Protein AF-A0A937VJZ5-F1 (afdb_monomer)

Sequence (260 aa):
MKTLWRILTLTRGYGRLIAAGFAFALIQMGLSLTIPRITQQIIDDALLGDETRLLYVYGVALLGIGAVRLVVSIARRLVTGKVSLGIEYDLRDRFWRHLVRQPYAYFDGWATGQLMSRAMSDIQSVRMFLGYGLIFFTANLLTMVAVAILLFVIDWQLALISLSFLPFLVIATTRFGRRLQPVLRNVQQRIADVTAAAEENVVGSRVVRIFAREEEELAKFSSRSMAVFEASLAAARLRAVYIPLITFLPNVAIAVLLYF

Solvent-accessible surface area (backbone atoms only — not comparable to full-atom values): 13728 Å² total; per-residue (Å²): 111,72,66,59,56,58,58,53,58,64,48,60,87,38,47,69,47,51,50,50,28,48,50,32,47,53,51,47,48,52,58,58,57,47,50,61,54,51,53,48,46,44,51,64,51,23,65,72,61,72,35,68,67,53,45,53,52,51,51,53,48,50,50,52,52,49,52,52,46,50,54,41,50,51,52,28,51,52,37,32,46,50,46,18,53,48,48,36,50,56,50,46,51,53,49,48,64,51,57,78,69,52,60,72,76,63,55,78,77,47,60,68,67,57,57,51,42,48,62,50,55,52,43,48,50,52,23,46,43,60,31,43,46,48,53,50,51,53,48,51,51,50,49,53,53,52,52,51,53,50,34,44,72,76,39,52,66,63,31,51,60,57,53,63,53,47,62,55,51,50,52,53,52,51,51,45,50,68,60,45,50,61,39,52,51,48,26,52,50,33,47,50,57,41,51,52,51,51,53,51,48,62,78,38,42,67,59,39,59,76,68,70,39,58,69,60,52,49,52,53,50,48,53,39,50,48,51,27,50,54,35,46,47,53,45,47,55,53,47,67,54,48,50,58,54,61,64,44,52,61,5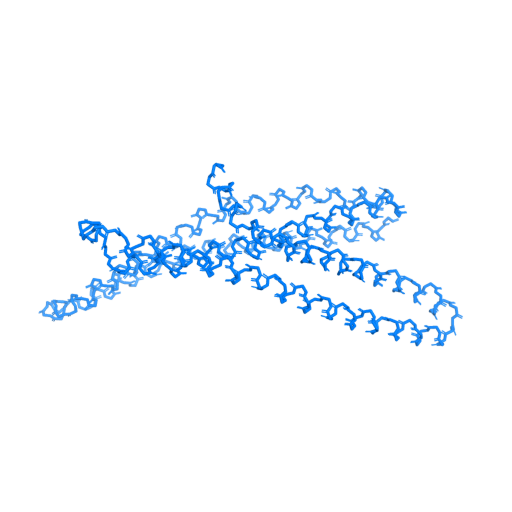4,52,48,51,55,52,63,74,72,107

Nearest PDB structures (foldseek):
  8t4h-assembly1_B  TM=9.082E-01  e=3.926E-08  Homo sapiens
  6uzl-assembly1_B  TM=9.160E-01  e=4.120E-08  Escherichia coli
  4q4j-assembly1_A  TM=8.696E-01  e=5.506E-08  Thermotoga maritima MSB8
  4q4a-assembly1_A  TM=8.687E-01  e=1.137E-07  Thermotoga maritima MSB8
  8t46-assembly1_B  TM=7.391E-01  e=8.506E-08  Homo sapiens

Foldseek 3Di:
DVVVVVLVVLLVVLVVLLVLLLVLLVVLLVLVVVVVVLVVCCVVCCVVVVPVPSVVVSVVVNVVSVVVSVVSVVSSVVSLVCSLVVSLVVVLVVLVVVVVPDDPVVVVVDDPVVSVCCNPVVSNVSSCCPSPVVSVVVSVVVSVVVVLVVCCVVPVVLSCLLCVLVVVLVVLVVVLCVVLVVLVVQLVVLVVVLVVLVVCCVVCVVVCVVVVPVVVSVVVSVVSVVSSVVSVVVSVVSCVPSVCVSVVSVVVSVVVSVVD

Secondary structure (DSSP, 8-state):
-HHHHHHHHGGGGGHHHHHHHHHHHHHHHHHHHHHHHHHHHIIIIIISS--HHHHHHHHHHHHHHHHHHHHHHHHHHHHHHHHHHHHHHHHHHHHHHHHTTS-HHHHTTS-HHHHHHIIIIIHHHHHIIIIIIIHHHHHHHHHHHHHHHHHHHH-HHHHHHHHHHHHHHHHHHHHHHHHHHHHHHHHHHHHHHHHHHHHHHHHTHHHHHHTT-HHHHHHHHHHHHHHHHHHHHHHHHHHHHHHHHHHHHHHHHHHHHHH-

pLDDT: mean 89.08, std 6.6, range [58.19, 98.19]

Mean predicted aligned error: 7.49 Å

Radius of gyration: 27.04 Å; Cα contacts (8 Å, |Δi|>4): 146; chains: 1; bounding box: 71×49×74 Å

Structure (mmCIF, N/CA/C/O backbone):
data_AF-A0A937VJZ5-F1
#
_entry.id   AF-A0A937VJZ5-F1
#
loop_
_atom_site.group_PDB
_atom_site.id
_atom_site.type_symbol
_atom_site.label_atom_id
_atom_site.label_alt_id
_atom_site.label_comp_id
_atom_site.label_asym_id
_atom_site.label_entity_id
_atom_site.label_seq_id
_atom_site.pdbx_PDB_ins_code
_atom_site.Cartn_x
_atom_site.Cartn_y
_atom_site.Cartn_z
_atom_site.occupancy
_atom_site.B_iso_or_equiv
_atom_site.auth_seq_id
_atom_site.auth_comp_id
_atom_site.auth_asym_id
_atom_site.auth_atom_id
_atom_site.pdbx_PDB_model_num
ATOM 1 N N . MET A 1 1 ? -21.399 -0.809 -7.622 1.00 58.19 1 MET A N 1
ATOM 2 C CA . MET A 1 1 ? -20.684 -0.183 -8.765 1.00 58.19 1 MET A CA 1
ATOM 3 C C . MET A 1 1 ? -20.987 1.309 -8.954 1.00 58.19 1 MET A C 1
ATOM 5 O O . MET A 1 1 ? -20.046 2.055 -9.191 1.00 58.19 1 MET A O 1
ATOM 9 N N . LYS A 1 2 ? -22.235 1.787 -8.783 1.00 76.19 2 LYS A N 1
ATOM 10 C CA . LYS A 1 2 ? -22.593 3.223 -8.908 1.00 76.19 2 LYS A CA 1
ATOM 11 C C . LYS A 1 2 ? -21.738 4.167 -8.035 1.00 76.19 2 LYS A C 1
ATOM 13 O O . LYS A 1 2 ? -21.335 5.231 -8.492 1.00 76.19 2 LYS A O 1
ATOM 18 N N . THR A 1 3 ? -21.399 3.750 -6.812 1.00 77.50 3 THR A N 1
ATOM 19 C CA . THR A 1 3 ? -20.560 4.526 -5.879 1.00 77.50 3 THR A CA 1
ATOM 20 C C . THR A 1 3 ? -19.135 4.735 -6.395 1.00 77.50 3 THR A C 1
ATOM 22 O O . THR A 1 3 ? -18.636 5.852 -6.339 1.00 77.50 3 THR A O 1
ATOM 25 N N . LEU A 1 4 ? -18.505 3.701 -6.967 1.00 76.75 4 LEU A N 1
ATOM 26 C CA . LEU A 1 4 ? -17.159 3.802 -7.549 1.00 76.75 4 LEU A CA 1
ATOM 27 C C . LEU A 1 4 ? -17.134 4.783 -8.720 1.00 76.75 4 LEU A C 1
ATOM 29 O O . LEU A 1 4 ? -16.265 5.642 -8.775 1.00 76.75 4 LEU A O 1
ATOM 33 N N . TRP A 1 5 ? -18.127 4.714 -9.607 1.00 75.81 5 TRP A N 1
ATOM 34 C CA . TRP A 1 5 ? -18.250 5.652 -10.724 1.00 75.81 5 TRP A CA 1
ATOM 35 C C . TRP A 1 5 ? -18.417 7.098 -10.254 1.00 75.81 5 TRP A C 1
ATOM 37 O O . TRP A 1 5 ? -17.759 7.996 -10.770 1.00 75.81 5 TRP A O 1
ATOM 47 N N . ARG A 1 6 ? -19.240 7.331 -9.225 1.00 78.81 6 ARG A N 1
ATOM 48 C CA . ARG A 1 6 ? -19.415 8.665 -8.635 1.00 78.81 6 ARG A CA 1
ATOM 49 C C . ARG A 1 6 ? -18.119 9.182 -8.005 1.00 78.81 6 ARG A C 1
ATOM 51 O O . ARG A 1 6 ? -17.776 10.343 -8.199 1.00 78.81 6 ARG A O 1
ATOM 58 N N . ILE A 1 7 ? -17.374 8.323 -7.317 1.00 78.19 7 ILE A N 1
ATOM 59 C CA . ILE A 1 7 ? -16.071 8.661 -6.731 1.00 78.19 7 ILE A CA 1
ATOM 60 C C . ILE A 1 7 ? -15.039 8.957 -7.839 1.00 78.19 7 ILE A C 1
ATOM 62 O O . ILE A 1 7 ? -14.305 9.933 -7.737 1.00 78.19 7 ILE A O 1
ATOM 66 N N . LEU A 1 8 ? -15.054 8.219 -8.954 1.00 78.88 8 LEU A N 1
ATOM 67 C CA . LEU A 1 8 ? -14.208 8.493 -10.124 1.00 78.88 8 LEU A CA 1
ATOM 68 C C . LEU A 1 8 ? -14.545 9.823 -10.812 1.00 78.88 8 LEU A C 1
ATOM 70 O O . LEU A 1 8 ? -13.662 10.466 -11.365 1.00 78.88 8 LEU A O 1
ATOM 74 N N . THR A 1 9 ? -15.791 10.306 -10.758 1.00 82.12 9 THR A N 1
ATOM 75 C CA . THR A 1 9 ? -16.085 11.640 -11.315 1.00 82.12 9 THR A CA 1
ATOM 76 C C . THR A 1 9 ? -15.355 12.772 -10.590 1.00 82.12 9 THR A C 1
ATOM 78 O O . THR A 1 9 ? -15.112 13.807 -11.205 1.00 82.12 9 THR A O 1
ATOM 81 N N . LEU A 1 10 ? -14.942 12.571 -9.332 1.00 78.94 10 LEU A N 1
ATOM 82 C CA . LEU A 1 10 ? -14.151 13.547 -8.574 1.00 78.94 10 LEU A CA 1
ATOM 83 C C . LEU A 1 10 ? -12.738 13.713 -9.144 1.00 78.94 10 LEU A C 1
ATOM 85 O O . LEU A 1 10 ? -12.139 14.771 -9.005 1.00 78.94 10 LEU A O 1
ATOM 89 N N . THR A 1 11 ? -12.214 12.705 -9.847 1.00 81.94 11 THR A N 1
ATOM 90 C CA . THR A 1 11 ? -10.878 12.783 -10.449 1.00 81.94 11 THR A CA 1
ATOM 91 C C . THR A 1 11 ? -10.870 13.531 -11.783 1.00 81.94 11 THR A C 1
ATOM 93 O O . THR A 1 11 ? -9.796 13.803 -12.316 1.00 81.94 11 THR A O 1
ATOM 96 N N . ARG A 1 12 ? -12.040 13.898 -12.336 1.00 80.38 12 ARG A N 1
ATOM 97 C CA . ARG A 1 12 ? -12.146 14.573 -13.645 1.00 80.38 12 ARG A CA 1
ATOM 98 C C . ARG A 1 12 ? -11.409 15.912 -13.690 1.00 80.38 12 ARG A C 1
ATOM 100 O O . ARG A 1 12 ? -10.765 16.194 -14.695 1.00 80.38 12 ARG A O 1
ATOM 107 N N . GLY A 1 13 ? -11.434 16.687 -12.603 1.00 83.88 13 GLY A N 1
ATOM 108 C CA . GLY A 1 13 ? -10.691 17.953 -12.502 1.00 83.88 13 GLY A CA 1
ATOM 109 C C . GLY A 1 13 ? -9.168 17.779 -12.575 1.00 83.88 13 GLY A C 1
ATOM 110 O O . GLY A 1 13 ? -8.452 18.684 -12.991 1.00 83.88 13 GLY A O 1
ATOM 111 N N . TYR A 1 14 ? -8.675 16.579 -12.261 1.00 87.56 14 TYR A N 1
ATOM 112 C CA . TYR A 1 14 ? -7.254 16.247 -12.185 1.00 87.56 14 TYR A CA 1
ATOM 113 C C . TYR A 1 14 ? -6.758 15.407 -13.370 1.00 87.56 14 TYR A C 1
ATOM 115 O O . TYR A 1 14 ? -5.627 14.923 -13.343 1.00 87.56 14 TYR A O 1
ATOM 123 N N . GLY A 1 15 ? -7.557 15.247 -14.433 1.00 86.19 15 GLY A N 1
ATOM 124 C CA . GLY A 1 15 ? -7.249 14.346 -15.551 1.00 86.19 15 GLY A CA 1
ATOM 125 C C . GLY A 1 15 ? -5.879 14.581 -16.200 1.00 86.19 15 GLY A C 1
ATOM 126 O O . GLY A 1 15 ? -5.159 13.623 -16.469 1.00 86.19 15 GLY A O 1
ATOM 127 N N . ARG A 1 16 ? -5.464 15.846 -16.373 1.00 89.38 16 ARG A N 1
ATOM 128 C CA . ARG A 1 16 ? -4.139 16.195 -16.928 1.00 89.38 16 ARG A CA 1
ATOM 129 C C . ARG A 1 16 ? -2.988 15.750 -16.025 1.00 89.38 16 ARG A C 1
ATOM 131 O O . ARG A 1 16 ? -1.994 15.222 -16.507 1.00 89.38 16 ARG A O 1
ATOM 138 N N . LEU A 1 17 ? -3.130 15.943 -14.715 1.00 89.25 17 LEU A N 1
ATOM 139 C CA . LEU A 1 17 ? -2.122 15.532 -13.736 1.00 89.25 17 LEU A CA 1
ATOM 140 C C . LEU A 1 17 ? -2.071 14.008 -13.605 1.00 89.25 17 LEU A C 1
ATOM 142 O O . LEU A 1 17 ? -0.992 13.437 -13.513 1.00 89.25 17 LEU A O 1
ATOM 146 N N . ILE A 1 18 ? -3.219 13.337 -13.672 1.00 87.94 18 ILE A N 1
ATOM 147 C CA . ILE A 1 18 ? -3.286 11.875 -13.713 1.00 87.94 18 ILE A CA 1
ATOM 148 C C . ILE A 1 18 ? -2.569 11.347 -14.961 1.00 87.94 18 ILE A C 1
ATOM 150 O O . ILE A 1 18 ? -1.710 10.477 -14.841 1.00 87.94 18 ILE A O 1
ATOM 154 N N . ALA A 1 19 ? -2.847 11.917 -16.137 1.00 88.88 19 ALA A N 1
ATOM 155 C CA . ALA A 1 19 ? -2.164 11.563 -17.380 1.00 88.88 19 ALA A CA 1
ATOM 156 C C . ALA A 1 19 ? -0.647 11.800 -17.296 1.00 88.88 19 ALA A C 1
ATOM 158 O O . ALA A 1 19 ? 0.124 10.932 -17.692 1.00 88.88 19 ALA A O 1
ATOM 159 N N . ALA A 1 20 ? -0.205 12.918 -16.708 1.00 90.69 20 ALA A N 1
ATOM 160 C CA . ALA A 1 20 ? 1.214 13.173 -16.459 1.00 90.69 20 ALA A CA 1
ATOM 161 C C . ALA A 1 20 ? 1.831 12.138 -15.499 1.00 90.69 20 ALA A C 1
ATOM 163 O O . ALA A 1 20 ? 2.926 11.639 -15.745 1.00 90.69 20 ALA A O 1
ATOM 164 N N . GLY A 1 21 ? 1.119 11.757 -14.433 1.00 88.75 21 GLY A N 1
ATOM 165 C CA . GLY A 1 21 ? 1.543 10.697 -13.516 1.00 88.75 21 GLY A CA 1
ATOM 166 C C . GLY A 1 21 ? 1.707 9.341 -14.211 1.00 88.75 21 GLY A C 1
ATOM 167 O O . GLY A 1 21 ? 2.685 8.635 -13.950 1.00 88.75 21 GLY A O 1
ATOM 168 N N . PHE A 1 22 ? 0.799 9.001 -15.131 1.00 86.56 22 PHE A N 1
ATOM 169 C CA . PHE A 1 22 ? 0.916 7.817 -15.985 1.00 86.56 22 PHE A CA 1
ATOM 170 C C . PHE A 1 22 ? 2.078 7.913 -16.969 1.00 86.56 22 PHE A C 1
ATOM 172 O O . PHE A 1 22 ? 2.838 6.957 -17.091 1.00 86.56 22 PHE A O 1
ATOM 179 N N . ALA A 1 23 ? 2.262 9.058 -17.625 1.00 89.75 23 ALA A N 1
ATOM 180 C CA . ALA A 1 23 ? 3.384 9.277 -18.529 1.00 89.75 23 ALA A CA 1
ATOM 181 C C . ALA A 1 23 ? 4.720 9.081 -17.799 1.00 89.75 23 ALA A C 1
ATOM 183 O O . ALA A 1 23 ? 5.574 8.332 -18.267 1.00 89.75 23 ALA A O 1
ATOM 184 N N . PHE A 1 24 ? 4.873 9.648 -16.597 1.00 91.12 24 PHE A N 1
ATOM 185 C CA . PHE A 1 24 ? 6.061 9.406 -15.780 1.00 91.12 24 PHE A CA 1
ATOM 186 C C . PHE A 1 24 ? 6.210 7.942 -15.360 1.00 91.12 24 PHE A C 1
ATOM 188 O O . PHE A 1 24 ? 7.334 7.456 -15.293 1.00 91.12 24 PHE A O 1
ATOM 195 N N . ALA A 1 25 ? 5.116 7.221 -15.101 1.00 87.12 25 ALA A N 1
ATOM 196 C CA . ALA A 1 25 ? 5.182 5.789 -14.813 1.00 87.12 25 ALA A CA 1
ATOM 197 C C . ALA A 1 25 ? 5.691 4.981 -16.020 1.00 87.12 25 ALA A C 1
ATOM 199 O O . ALA A 1 25 ? 6.538 4.109 -15.844 1.00 87.12 25 ALA A O 1
ATOM 200 N N . LEU A 1 26 ? 5.238 5.306 -17.234 1.00 87.94 26 LEU A N 1
ATOM 201 C CA . LEU A 1 26 ? 5.706 4.672 -18.471 1.00 87.94 26 LEU A CA 1
ATOM 202 C C . LEU A 1 26 ? 7.173 5.004 -18.768 1.00 87.94 26 LEU A C 1
ATOM 204 O O . LEU A 1 26 ? 7.942 4.110 -19.110 1.00 87.94 26 LEU A O 1
ATOM 208 N N . ILE A 1 27 ? 7.594 6.256 -18.569 1.00 90.88 27 ILE A N 1
ATOM 209 C CA . ILE A 1 27 ? 9.006 6.652 -18.693 1.00 90.88 27 ILE A CA 1
ATOM 210 C C . ILE A 1 27 ? 9.854 5.887 -17.671 1.00 90.88 27 ILE A C 1
ATOM 212 O O . ILE A 1 27 ? 10.888 5.319 -18.013 1.00 90.88 27 ILE A O 1
ATOM 216 N N . GLN A 1 28 ? 9.402 5.822 -16.416 1.00 88.94 28 GLN A N 1
ATOM 217 C CA . GLN A 1 28 ? 10.089 5.091 -15.355 1.00 88.94 28 GLN A CA 1
ATOM 218 C C . GLN A 1 28 ? 10.196 3.594 -15.674 1.00 88.94 28 GLN A C 1
ATOM 220 O O . GLN A 1 28 ? 11.226 2.984 -15.381 1.00 88.94 28 GLN A O 1
ATOM 225 N N . MET A 1 29 ? 9.161 3.007 -16.279 1.00 86.19 29 MET A N 1
ATOM 226 C CA . MET A 1 29 ? 9.179 1.633 -16.773 1.00 86.19 29 MET A CA 1
ATOM 227 C C . MET A 1 29 ? 10.218 1.459 -17.882 1.00 86.19 29 MET A C 1
ATOM 229 O O . MET A 1 29 ? 11.070 0.587 -17.754 1.00 86.19 29 MET A O 1
ATOM 233 N N . GLY A 1 30 ? 10.200 2.311 -18.913 1.00 88.06 30 GLY A N 1
ATOM 234 C CA . GLY A 1 30 ? 11.171 2.268 -20.009 1.00 88.06 30 GLY A CA 1
ATOM 235 C C . GLY A 1 30 ? 12.612 2.341 -19.506 1.00 88.06 30 GLY A C 1
ATOM 236 O O . GLY A 1 30 ? 13.410 1.464 -19.813 1.00 88.06 30 GLY A O 1
ATOM 237 N N . LEU A 1 31 ? 12.911 3.299 -18.621 1.00 88.44 31 LEU A N 1
ATOM 238 C CA . LEU A 1 31 ? 14.228 3.424 -17.982 1.00 88.44 31 LEU A CA 1
ATOM 239 C C . LEU A 1 31 ? 14.613 2.183 -17.166 1.00 88.44 31 LEU A C 1
ATOM 241 O O . LEU A 1 31 ? 15.779 1.805 -17.129 1.00 88.44 31 LEU A O 1
ATOM 245 N N . SER A 1 32 ? 13.643 1.548 -16.500 1.00 84.38 32 SER A N 1
ATOM 246 C CA . SER A 1 32 ? 13.899 0.338 -15.709 1.00 84.38 32 SER A CA 1
ATOM 247 C C . SER A 1 32 ? 14.223 -0.868 -16.596 1.00 84.38 32 SER A C 1
ATOM 249 O O . SER A 1 32 ? 14.989 -1.724 -16.171 1.00 84.38 32 SER A O 1
ATOM 251 N N . LEU A 1 33 ? 13.680 -0.921 -17.816 1.00 82.94 33 LEU A N 1
ATOM 252 C CA . LEU A 1 33 ? 13.960 -1.967 -18.805 1.00 82.94 33 LEU A CA 1
ATOM 253 C C . LEU A 1 33 ? 15.293 -1.761 -19.533 1.00 82.94 33 LEU A C 1
ATOM 255 O O . LEU A 1 33 ? 15.899 -2.729 -19.986 1.00 82.94 33 LEU A O 1
ATOM 259 N N . THR A 1 34 ? 15.782 -0.523 -19.609 1.00 84.50 34 THR A N 1
ATOM 260 C CA . THR A 1 34 ? 17.106 -0.233 -20.169 1.00 84.50 34 THR A CA 1
ATOM 261 C C . THR A 1 34 ? 18.234 -0.792 -19.299 1.00 84.50 34 THR A C 1
ATOM 263 O O . THR A 1 34 ? 19.260 -1.196 -19.836 1.00 84.50 34 THR A O 1
ATOM 266 N N . ILE A 1 35 ? 18.047 -0.860 -17.973 1.00 83.06 35 ILE A N 1
ATOM 267 C CA . ILE A 1 35 ? 19.085 -1.327 -17.038 1.00 83.06 35 ILE A CA 1
ATOM 268 C C . ILE A 1 35 ? 19.531 -2.767 -17.362 1.00 83.06 35 ILE A C 1
ATOM 270 O O . ILE A 1 35 ? 20.717 -2.934 -17.631 1.00 83.06 35 ILE A O 1
ATOM 274 N N . PRO A 1 36 ? 18.640 -3.784 -17.432 1.00 80.38 36 PRO A N 1
ATOM 275 C CA . PRO A 1 36 ? 19.034 -5.139 -17.824 1.00 80.38 36 PRO A CA 1
ATOM 276 C C . PRO A 1 36 ? 19.748 -5.214 -19.176 1.00 80.38 36 PRO A C 1
ATOM 278 O O . PRO A 1 36 ? 20.716 -5.953 -19.304 1.00 80.38 36 PRO A O 1
ATOM 281 N N . ARG A 1 37 ? 19.315 -4.425 -20.170 1.00 80.69 37 ARG A N 1
ATOM 282 C CA . ARG A 1 37 ? 19.958 -4.393 -21.493 1.00 80.69 37 ARG A CA 1
ATOM 283 C C . ARG A 1 37 ? 21.385 -3.861 -21.447 1.00 80.69 37 ARG A C 1
ATOM 285 O O . ARG A 1 37 ? 22.256 -4.424 -22.095 1.00 80.69 37 ARG A O 1
ATOM 292 N N . ILE A 1 38 ? 21.632 -2.801 -20.680 1.00 82.06 38 ILE A N 1
ATOM 293 C CA . ILE A 1 38 ? 22.994 -2.283 -20.504 1.00 82.06 38 ILE A CA 1
ATOM 294 C C . ILE A 1 38 ? 23.834 -3.280 -19.711 1.00 82.06 38 ILE A C 1
ATOM 296 O O . ILE A 1 38 ? 24.993 -3.488 -20.038 1.00 82.06 38 ILE A O 1
ATOM 300 N N . THR A 1 39 ? 23.261 -3.935 -18.699 1.00 80.81 39 THR A N 1
ATOM 301 C CA . THR A 1 39 ? 23.965 -4.997 -17.973 1.00 80.81 39 THR A CA 1
ATOM 302 C C . THR A 1 39 ? 24.351 -6.152 -18.895 1.00 80.81 39 THR A C 1
ATOM 304 O O . THR A 1 39 ? 25.481 -6.616 -18.807 1.00 80.81 39 THR A O 1
ATOM 307 N N . GLN A 1 40 ? 23.468 -6.563 -19.809 1.00 78.00 40 GLN A N 1
ATOM 308 C CA . GLN A 1 40 ? 23.794 -7.550 -20.835 1.00 78.00 40 GLN A CA 1
ATOM 309 C C . GLN A 1 40 ? 24.961 -7.076 -21.717 1.00 78.00 40 GLN A C 1
ATOM 311 O O . GLN A 1 40 ? 25.938 -7.795 -21.845 1.00 78.00 40 GLN A O 1
ATOM 316 N N . GLN A 1 41 ? 24.918 -5.845 -22.236 1.00 79.81 41 GLN A N 1
ATOM 317 C CA . GLN A 1 41 ? 26.006 -5.283 -23.054 1.00 79.8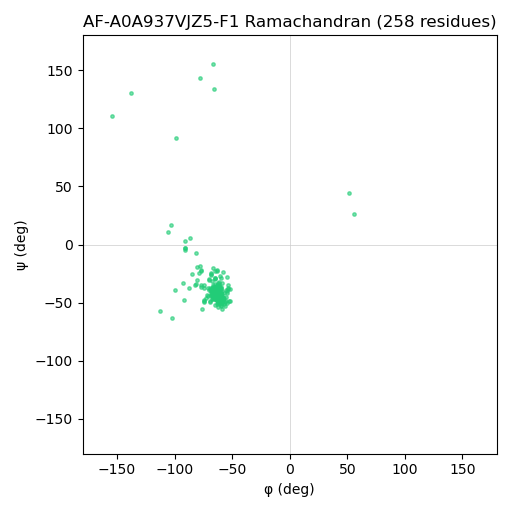1 41 GLN A CA 1
ATOM 318 C C . GLN A 1 41 ? 27.339 -5.178 -22.299 1.00 79.81 41 GLN A C 1
ATOM 320 O O . GLN A 1 41 ? 28.394 -5.412 -22.870 1.00 79.81 41 GLN A O 1
ATOM 325 N N . ILE A 1 42 ? 27.322 -4.867 -20.998 1.00 78.88 42 ILE A N 1
ATOM 326 C CA . ILE A 1 42 ? 28.542 -4.878 -20.175 1.00 78.88 42 ILE A CA 1
ATOM 327 C C . ILE A 1 42 ? 29.144 -6.289 -20.121 1.00 78.88 42 ILE A C 1
ATOM 329 O O . ILE A 1 42 ? 30.363 -6.436 -20.186 1.00 78.88 42 ILE A O 1
ATOM 333 N N . ILE A 1 43 ? 28.306 -7.316 -19.977 1.00 77.38 43 ILE A N 1
ATOM 334 C CA . ILE A 1 43 ? 28.756 -8.711 -19.927 1.00 77.38 43 ILE A CA 1
ATOM 335 C C . ILE A 1 43 ? 29.281 -9.145 -21.300 1.00 77.38 43 ILE A C 1
ATOM 337 O O . ILE A 1 43 ? 30.400 -9.649 -21.386 1.00 77.38 43 ILE A O 1
ATOM 341 N N . ASP A 1 44 ? 28.505 -8.897 -22.353 1.00 76.50 44 ASP A N 1
ATOM 342 C CA . ASP A 1 44 ? 28.791 -9.374 -23.704 1.00 76.50 44 ASP A CA 1
ATOM 343 C C . ASP A 1 44 ? 29.974 -8.626 -24.348 1.00 76.50 44 ASP A C 1
ATOM 345 O O . ASP A 1 44 ? 30.857 -9.259 -24.920 1.00 76.50 44 ASP A O 1
ATOM 349 N N . ASP A 1 45 ? 30.042 -7.296 -24.212 1.00 71.56 45 ASP A N 1
ATOM 350 C CA . ASP A 1 45 ? 31.016 -6.464 -24.933 1.00 71.56 45 ASP A CA 1
ATOM 351 C C . ASP A 1 45 ? 32.237 -6.083 -24.076 1.00 71.56 45 ASP A C 1
ATOM 353 O O . ASP A 1 45 ? 33.363 -6.061 -24.569 1.00 71.56 45 ASP A O 1
ATOM 357 N N . ALA A 1 46 ? 32.054 -5.771 -22.785 1.00 64.69 46 ALA A N 1
ATOM 358 C CA . ALA A 1 46 ? 33.141 -5.230 -21.956 1.00 64.69 46 ALA A CA 1
ATOM 359 C C . ALA A 1 46 ? 33.923 -6.304 -21.180 1.00 64.69 46 ALA A C 1
ATOM 361 O O . ALA A 1 46 ? 35.124 -6.141 -20.969 1.00 64.69 46 ALA A O 1
ATOM 362 N N . LEU A 1 47 ? 33.264 -7.385 -20.746 1.00 64.31 47 LEU A N 1
ATOM 363 C CA . LEU A 1 47 ? 33.905 -8.478 -19.998 1.00 64.31 47 LEU A CA 1
ATOM 364 C C . LEU A 1 47 ? 34.498 -9.555 -20.914 1.00 64.31 47 LEU A C 1
ATOM 366 O O . LEU A 1 47 ? 35.569 -10.070 -20.612 1.00 64.31 47 LEU A O 1
ATOM 370 N N . LEU A 1 48 ? 33.835 -9.883 -22.027 1.00 63.25 48 LEU A N 1
ATOM 371 C CA . LEU A 1 48 ? 34.356 -10.847 -23.006 1.00 63.25 48 LEU A CA 1
ATOM 372 C C . LEU A 1 48 ? 35.307 -10.203 -24.031 1.00 63.25 48 LEU A C 1
ATOM 374 O O . LEU A 1 48 ? 36.163 -10.898 -24.573 1.00 63.25 48 LEU A O 1
ATOM 378 N N . GLY A 1 49 ? 35.179 -8.893 -24.281 1.00 66.25 49 GLY A N 1
ATOM 379 C CA . GLY A 1 49 ? 36.017 -8.134 -25.221 1.00 66.25 49 GLY A CA 1
ATOM 380 C C . GLY A 1 49 ? 37.282 -7.492 -24.627 1.00 66.25 49 GLY A C 1
ATOM 381 O O . GLY A 1 49 ? 38.057 -6.911 -25.379 1.00 66.25 49 GLY A O 1
ATOM 382 N N . ASP A 1 50 ? 37.493 -7.581 -23.306 1.00 65.62 50 ASP A N 1
ATOM 383 C CA . ASP A 1 50 ? 38.638 -7.025 -22.546 1.00 65.62 50 ASP A CA 1
ATOM 384 C C . ASP A 1 50 ? 38.870 -5.499 -22.704 1.00 65.62 50 ASP A C 1
ATOM 386 O O . ASP A 1 50 ? 39.970 -4.973 -22.529 1.00 65.62 50 ASP A O 1
ATOM 390 N N . GLU A 1 51 ? 37.813 -4.737 -23.009 1.00 72.62 51 GLU A N 1
ATOM 391 C CA . GLU A 1 51 ? 37.883 -3.280 -23.161 1.00 72.62 51 GLU A CA 1
ATOM 392 C C . GLU A 1 51 ? 37.415 -2.536 -21.898 1.00 72.62 51 GLU A C 1
ATOM 394 O O . GLU A 1 51 ? 36.254 -2.135 -21.757 1.00 72.62 51 GLU A O 1
ATOM 399 N N . THR A 1 52 ? 38.350 -2.226 -20.990 1.00 73.81 52 THR A N 1
ATOM 400 C CA . THR A 1 52 ? 38.069 -1.464 -19.751 1.00 73.81 52 THR A CA 1
ATOM 401 C C . THR A 1 52 ? 37.383 -0.114 -20.017 1.00 73.81 52 THR A C 1
ATOM 403 O O . THR A 1 52 ? 36.630 0.389 -19.182 1.00 73.81 52 THR A O 1
ATOM 406 N N . ARG A 1 53 ? 37.611 0.493 -21.191 1.00 78.94 53 ARG A N 1
ATOM 407 C CA . ARG A 1 53 ? 37.002 1.774 -21.583 1.00 78.94 53 ARG A CA 1
ATOM 408 C C . ARG A 1 53 ? 35.485 1.668 -21.753 1.00 78.94 53 ARG A C 1
ATOM 410 O O . ARG A 1 53 ? 34.776 2.571 -21.305 1.00 78.94 53 ARG A O 1
ATOM 417 N N . LEU A 1 54 ? 34.987 0.587 -22.355 1.00 77.56 54 LEU A N 1
ATOM 418 C CA . LEU A 1 54 ? 33.548 0.348 -22.508 1.00 77.56 54 LEU A CA 1
ATOM 419 C C . LEU A 1 54 ? 32.881 0.180 -21.141 1.00 77.56 54 LEU A C 1
ATOM 421 O O . LEU A 1 54 ? 31.803 0.726 -20.907 1.00 77.56 54 LEU A O 1
ATOM 425 N N . LEU A 1 55 ? 33.576 -0.456 -20.196 1.00 79.75 55 LEU A N 1
ATOM 426 C CA . LEU A 1 55 ? 33.099 -0.624 -18.826 1.00 79.75 55 LEU A CA 1
ATOM 427 C C . LEU A 1 55 ? 32.854 0.724 -18.122 1.00 79.75 55 LEU A C 1
ATOM 429 O O . LEU A 1 55 ? 31.805 0.919 -17.503 1.00 79.75 55 LEU A O 1
ATOM 433 N N . TYR A 1 56 ? 33.766 1.694 -18.270 1.00 83.44 56 TYR A N 1
ATOM 434 C CA . TYR A 1 56 ? 33.568 3.052 -17.745 1.00 83.44 56 TYR A CA 1
ATOM 435 C C . TYR A 1 56 ? 32.416 3.791 -18.438 1.00 83.44 56 TYR A C 1
ATOM 437 O O . TYR A 1 56 ? 31.627 4.452 -17.762 1.00 83.44 56 TYR A O 1
ATOM 445 N N . VAL A 1 57 ? 32.288 3.674 -19.765 1.00 85.56 57 VAL A N 1
ATOM 446 C CA . VAL A 1 57 ? 31.207 4.325 -20.527 1.00 85.56 57 VAL A CA 1
ATOM 447 C C . VAL A 1 57 ? 29.840 3.800 -20.090 1.00 85.56 57 VAL A C 1
ATOM 449 O O . VAL A 1 57 ? 28.956 4.596 -19.768 1.00 85.56 57 VAL A O 1
ATOM 452 N N . TYR A 1 58 ? 29.672 2.479 -19.999 1.00 85.12 58 TYR A N 1
ATOM 453 C CA . TYR A 1 58 ? 28.426 1.882 -19.524 1.00 85.12 58 TYR A CA 1
ATOM 454 C C . TYR A 1 58 ? 28.163 2.179 -18.045 1.00 85.12 58 TYR A C 1
ATOM 456 O O . TYR A 1 58 ? 27.019 2.439 -17.672 1.00 85.12 58 TYR A O 1
ATOM 464 N N . GLY A 1 59 ? 29.204 2.219 -17.206 1.00 85.31 59 GLY A N 1
ATOM 465 C CA . GLY A 1 59 ? 29.090 2.627 -15.805 1.00 85.31 59 GLY A CA 1
ATOM 466 C C . GLY A 1 59 ? 28.551 4.053 -15.652 1.00 85.31 59 GLY A C 1
ATOM 467 O O . GLY A 1 59 ? 27.592 4.284 -14.913 1.00 85.31 59 GLY A O 1
ATOM 468 N N . VAL A 1 60 ? 29.102 5.011 -16.405 1.00 88.44 60 VAL A N 1
ATOM 469 C CA . VAL A 1 60 ? 28.611 6.399 -16.427 1.00 88.44 60 VAL A CA 1
ATOM 470 C C . VAL A 1 60 ? 27.200 6.480 -17.016 1.00 88.44 60 VAL A C 1
ATOM 472 O O . VAL A 1 60 ? 26.357 7.201 -16.480 1.00 88.44 60 VAL A O 1
ATOM 475 N N . ALA A 1 61 ? 26.896 5.709 -18.064 1.00 88.25 61 ALA A N 1
ATOM 476 C CA . ALA A 1 61 ? 25.556 5.648 -18.643 1.00 88.25 61 ALA A CA 1
ATOM 477 C C . ALA A 1 61 ? 24.513 5.127 -17.637 1.00 88.25 61 ALA A C 1
ATOM 479 O O . ALA A 1 61 ? 23.434 5.712 -17.514 1.00 88.25 61 ALA A O 1
ATOM 480 N N . LEU A 1 62 ? 24.840 4.085 -16.863 1.00 88.50 62 LEU A N 1
ATOM 481 C CA . LEU A 1 62 ? 23.982 3.561 -15.796 1.00 88.50 62 LEU A CA 1
ATOM 482 C C . LEU A 1 62 ? 23.744 4.595 -14.695 1.00 88.50 62 LEU A C 1
ATOM 484 O O . LEU A 1 62 ? 22.603 4.760 -14.256 1.00 88.50 62 LEU A O 1
ATOM 488 N N . LEU A 1 63 ? 24.783 5.326 -14.280 1.00 90.00 63 LEU A N 1
ATOM 489 C CA . LEU A 1 63 ? 24.638 6.425 -13.322 1.00 90.00 63 LEU A CA 1
ATOM 490 C C . LEU A 1 63 ? 23.731 7.534 -13.871 1.00 90.00 63 LEU A C 1
ATOM 492 O O . LEU A 1 63 ? 22.838 8.000 -13.161 1.00 90.00 63 LEU A O 1
ATOM 496 N N . GLY A 1 64 ? 23.895 7.907 -15.143 1.00 92.31 64 GLY A N 1
ATOM 497 C CA . GLY A 1 64 ? 23.043 8.886 -15.821 1.00 92.31 64 GLY A CA 1
ATOM 498 C C . GLY A 1 64 ? 21.576 8.450 -15.875 1.00 92.31 64 GLY A C 1
ATOM 499 O O . GLY A 1 64 ? 20.685 9.205 -15.486 1.00 92.31 64 GLY A O 1
ATOM 500 N N . ILE A 1 65 ? 21.310 7.203 -16.269 1.00 91.69 65 ILE A N 1
ATOM 501 C CA . ILE A 1 65 ? 19.958 6.620 -16.273 1.00 91.69 65 ILE A CA 1
ATOM 502 C C . ILE A 1 65 ? 19.381 6.576 -14.858 1.00 91.69 65 ILE A C 1
ATOM 504 O O . ILE A 1 65 ? 18.209 6.903 -14.662 1.00 91.69 65 ILE A O 1
ATOM 508 N N . GLY A 1 66 ? 20.194 6.220 -13.861 1.00 91.25 66 GLY A N 1
ATOM 509 C CA . GLY A 1 66 ? 19.819 6.247 -12.450 1.00 91.25 66 GLY A CA 1
ATOM 510 C C . GLY A 1 66 ? 19.393 7.643 -11.989 1.00 91.25 66 GLY A C 1
ATOM 511 O O . GLY A 1 66 ? 18.336 7.790 -11.371 1.00 91.25 66 GLY A O 1
ATOM 512 N N . ALA A 1 67 ? 20.155 8.675 -12.356 1.00 94.50 67 ALA A N 1
ATOM 513 C CA . ALA A 1 67 ? 19.836 10.067 -12.052 1.00 94.50 67 ALA A CA 1
ATOM 514 C C . ALA A 1 67 ? 18.533 10.522 -12.733 1.00 94.50 67 ALA A C 1
ATOM 516 O O . ALA A 1 67 ? 17.654 11.083 -12.076 1.00 94.50 67 ALA A O 1
ATOM 517 N N . VAL A 1 68 ? 18.343 10.211 -14.020 1.00 95.00 68 VAL A N 1
ATOM 518 C CA . VAL A 1 68 ? 17.089 10.515 -14.734 1.00 95.00 68 VAL A CA 1
ATOM 519 C C . VAL A 1 68 ? 15.910 9.793 -14.078 1.00 95.00 68 VAL A C 1
ATOM 521 O O . VAL A 1 68 ? 14.865 10.396 -13.831 1.00 95.00 68 VAL A O 1
ATOM 524 N N . ARG A 1 69 ? 16.075 8.515 -13.722 1.00 93.31 69 ARG A N 1
ATOM 525 C CA . ARG A 1 69 ? 15.047 7.723 -13.037 1.00 93.31 69 ARG A CA 1
ATOM 526 C C . ARG A 1 69 ? 14.679 8.322 -11.680 1.00 93.31 69 ARG A C 1
ATOM 528 O O . ARG A 1 69 ? 13.497 8.325 -11.333 1.00 93.31 69 ARG A O 1
ATOM 535 N N . LEU A 1 70 ? 15.650 8.849 -10.932 1.00 93.81 70 LEU A N 1
ATOM 536 C CA . LEU A 1 70 ? 15.412 9.563 -9.676 1.00 93.81 70 LEU A CA 1
ATOM 537 C C . LEU A 1 70 ? 14.555 10.813 -9.910 1.00 93.81 70 LEU A C 1
ATOM 539 O O . LEU A 1 70 ? 13.525 10.970 -9.253 1.00 93.81 70 LEU A O 1
ATOM 543 N N . VAL A 1 71 ? 14.926 11.656 -10.877 1.00 96.69 71 VAL A N 1
ATOM 544 C CA . VAL A 1 71 ? 14.177 12.879 -11.217 1.00 96.69 71 VAL A CA 1
ATOM 545 C C . VAL A 1 71 ? 12.745 12.547 -11.643 1.00 96.69 71 VAL A C 1
ATOM 547 O O . VAL A 1 71 ? 11.793 13.134 -11.125 1.00 96.69 71 VAL A O 1
ATOM 550 N N . VAL A 1 72 ? 12.567 11.554 -12.519 1.00 94.50 72 VAL A N 1
ATOM 551 C CA . VAL A 1 72 ? 11.243 11.085 -12.962 1.00 94.50 72 VAL A CA 1
ATOM 552 C C . VAL A 1 72 ? 10.427 10.542 -11.787 1.00 94.50 72 VAL A C 1
ATOM 554 O O . VAL A 1 72 ? 9.235 10.829 -11.681 1.00 94.50 72 VAL A O 1
ATOM 557 N N . SER A 1 73 ? 11.052 9.798 -10.871 1.00 92.38 73 SER A N 1
ATOM 558 C CA . SER A 1 73 ? 10.394 9.272 -9.670 1.00 92.38 73 SER A CA 1
ATOM 559 C C . SER A 1 73 ? 9.903 10.395 -8.750 1.00 92.38 73 SER A C 1
ATOM 561 O O . SER A 1 73 ? 8.755 10.369 -8.294 1.00 92.38 73 SER A O 1
ATOM 563 N N . ILE A 1 74 ? 10.728 11.425 -8.531 1.00 95.25 74 ILE A N 1
ATOM 564 C CA . ILE A 1 74 ? 10.354 12.614 -7.754 1.00 95.25 74 ILE A CA 1
ATOM 565 C C . ILE A 1 74 ? 9.194 13.345 -8.438 1.00 95.25 74 ILE A C 1
ATOM 567 O O . ILE A 1 74 ? 8.173 13.597 -7.797 1.00 95.25 74 ILE A O 1
ATOM 571 N N . ALA A 1 75 ? 9.298 13.620 -9.742 1.00 94.62 75 ALA A N 1
ATOM 572 C CA . ALA A 1 75 ? 8.250 14.291 -10.510 1.00 94.62 75 ALA A CA 1
ATOM 573 C C . ALA A 1 75 ? 6.920 13.523 -10.449 1.00 94.62 75 ALA A C 1
ATOM 575 O O . ALA A 1 75 ? 5.875 14.100 -10.131 1.00 94.62 75 ALA A O 1
ATOM 576 N N . ARG A 1 76 ? 6.961 12.200 -10.651 1.00 90.94 76 ARG A N 1
ATOM 577 C CA . ARG A 1 76 ? 5.799 11.314 -10.522 1.00 90.94 76 ARG A CA 1
ATOM 578 C C . ARG A 1 76 ? 5.175 11.407 -9.135 1.00 90.94 76 ARG A C 1
ATOM 580 O O . ARG A 1 76 ? 3.951 11.510 -9.025 1.00 90.94 76 ARG A O 1
ATOM 587 N N . ARG A 1 77 ? 5.991 11.377 -8.077 1.00 91.19 77 ARG A N 1
ATOM 588 C CA . ARG A 1 77 ? 5.512 11.430 -6.690 1.00 91.19 77 ARG A CA 1
ATOM 589 C C . ARG A 1 77 ? 4.881 12.779 -6.359 1.00 91.19 77 ARG A C 1
ATOM 591 O O . ARG A 1 77 ? 3.825 12.799 -5.733 1.00 91.19 77 ARG A O 1
ATOM 598 N N . LEU A 1 78 ? 5.454 13.880 -6.841 1.00 93.44 78 LEU A N 1
ATOM 599 C CA . LEU A 1 78 ? 4.888 15.220 -6.683 1.00 93.44 78 LEU A CA 1
ATOM 600 C C . LEU A 1 78 ? 3.555 15.371 -7.424 1.00 93.44 78 LEU A C 1
ATOM 602 O O . LEU A 1 78 ? 2.593 15.872 -6.847 1.00 93.44 78 LEU A O 1
ATOM 606 N N . VAL A 1 79 ? 3.462 14.910 -8.674 1.00 91.75 79 VAL A N 1
ATOM 607 C CA . VAL A 1 79 ? 2.217 14.975 -9.458 1.00 91.75 79 VAL A CA 1
ATOM 608 C C . VAL A 1 79 ? 1.120 14.120 -8.826 1.00 91.75 79 VAL A C 1
ATOM 610 O O . VAL A 1 79 ? 0.012 14.606 -8.609 1.00 91.75 79 VAL A O 1
ATOM 613 N N . THR A 1 80 ? 1.440 12.881 -8.456 1.00 89.94 80 THR A N 1
ATOM 614 C CA . THR A 1 80 ? 0.503 11.970 -7.778 1.00 89.94 80 THR A CA 1
ATOM 615 C C . THR A 1 80 ? 0.051 12.549 -6.432 1.00 89.94 80 THR A C 1
ATOM 617 O O . THR A 1 80 ? -1.136 12.529 -6.106 1.00 89.94 80 THR A O 1
ATOM 620 N N . GLY A 1 81 ? 0.978 13.148 -5.677 1.00 91.56 81 GLY A N 1
ATOM 621 C CA . GLY A 1 81 ? 0.684 13.847 -4.427 1.00 91.56 81 GLY A CA 1
ATOM 622 C C . GLY A 1 81 ? -0.261 15.034 -4.621 1.00 91.56 81 GLY A C 1
ATOM 623 O O . GLY A 1 81 ? -1.235 15.152 -3.883 1.00 91.56 81 GLY A O 1
ATOM 624 N N . LYS A 1 82 ? -0.037 15.864 -5.649 1.00 92.25 82 LYS A N 1
ATOM 625 C CA . LYS A 1 82 ? -0.925 16.987 -5.997 1.00 92.25 82 LYS A CA 1
ATOM 626 C C . LYS A 1 82 ? -2.338 16.523 -6.350 1.00 92.25 82 LYS A C 1
ATOM 628 O O . LYS A 1 82 ? -3.293 17.133 -5.886 1.00 92.25 82 LYS A O 1
ATOM 633 N N . VAL A 1 83 ? -2.482 15.443 -7.123 1.00 90.50 83 VAL A N 1
ATOM 634 C CA . VAL A 1 83 ? -3.798 14.845 -7.427 1.00 90.50 83 VAL A CA 1
ATOM 635 C C . VAL A 1 83 ? -4.491 14.399 -6.142 1.00 90.50 83 VAL A C 1
ATOM 637 O O . VAL A 1 83 ? -5.647 14.733 -5.910 1.00 90.50 83 VAL A O 1
ATOM 640 N N . SER A 1 84 ? -3.770 13.669 -5.292 1.00 91.12 84 SER A N 1
ATOM 641 C CA . SER A 1 84 ? -4.286 13.134 -4.033 1.00 91.12 84 SER A CA 1
ATOM 642 C C . SER A 1 84 ? -4.767 14.246 -3.091 1.00 91.12 84 SER A C 1
ATOM 644 O O . SER A 1 84 ? -5.923 14.253 -2.670 1.00 91.12 84 SER A O 1
ATOM 646 N N . LEU A 1 85 ? -3.915 15.238 -2.824 1.00 92.00 85 LEU A N 1
ATOM 647 C CA . LEU A 1 85 ? -4.243 16.374 -1.958 1.00 92.00 85 LEU A CA 1
ATOM 648 C C . LEU A 1 85 ? -5.336 17.270 -2.551 1.00 92.00 85 LEU A C 1
ATOM 650 O O . LEU A 1 85 ? -6.169 17.785 -1.813 1.00 92.00 85 LEU A O 1
ATOM 654 N N . GLY A 1 86 ? -5.371 17.426 -3.874 1.00 92.06 86 GLY A N 1
ATOM 655 C CA . GLY A 1 86 ? -6.429 18.167 -4.551 1.00 92.06 86 GLY A CA 1
ATOM 656 C C . GLY A 1 86 ? -7.805 17.512 -4.390 1.00 92.06 86 GLY A C 1
ATOM 657 O O . GLY A 1 86 ? -8.760 18.170 -3.988 1.00 92.06 86 GLY A O 1
ATOM 658 N N . ILE A 1 87 ? -7.894 16.193 -4.596 1.00 90.50 87 ILE A N 1
ATOM 659 C CA . ILE A 1 87 ? -9.135 15.433 -4.369 1.00 90.50 87 ILE A CA 1
ATOM 660 C C . ILE A 1 87 ? -9.606 15.571 -2.916 1.00 90.50 87 ILE A C 1
ATOM 662 O O . ILE A 1 87 ? -10.802 15.699 -2.660 1.00 90.50 87 ILE A O 1
ATOM 666 N N . GLU A 1 88 ? -8.680 15.541 -1.957 1.00 91.62 88 GLU A N 1
ATOM 667 C CA . GLU A 1 88 ? -8.999 15.758 -0.546 1.00 91.62 88 GLU A CA 1
ATOM 668 C C . GLU A 1 88 ? -9.536 17.161 -0.276 1.00 91.62 88 GLU A C 1
ATOM 670 O O . GLU A 1 88 ? -10.539 17.292 0.424 1.00 91.62 88 GLU A O 1
ATOM 675 N N . TYR A 1 89 ? -8.901 18.189 -0.839 1.00 91.94 89 TYR A N 1
ATOM 676 C CA . TYR A 1 89 ? -9.363 19.567 -0.726 1.00 91.94 89 TYR A CA 1
ATOM 677 C C . TYR A 1 89 ? -10.802 19.711 -1.241 1.00 91.94 89 TYR A C 1
ATOM 679 O O . TYR A 1 89 ? -11.673 20.168 -0.501 1.00 91.94 89 TYR A O 1
ATOM 687 N N . ASP A 1 90 ? -11.081 19.223 -2.452 1.00 91.69 90 ASP A N 1
ATOM 688 C CA . ASP A 1 90 ? -12.413 19.285 -3.062 1.00 91.69 90 ASP A CA 1
ATOM 689 C C . ASP A 1 90 ? -13.464 18.524 -2.245 1.00 91.69 90 ASP A C 1
ATOM 691 O O . ASP A 1 90 ? -14.612 18.962 -2.118 1.00 91.69 90 ASP A O 1
ATOM 695 N N . LEU A 1 91 ? -13.091 17.368 -1.687 1.00 91.31 91 LEU A N 1
ATOM 696 C CA . LEU A 1 91 ? -13.969 16.578 -0.828 1.00 91.31 91 LEU A CA 1
ATOM 697 C C . LEU A 1 91 ? -14.284 17.303 0.480 1.00 91.31 91 LEU A C 1
ATOM 699 O O . LEU A 1 91 ? -15.454 17.352 0.863 1.00 91.31 91 LEU A O 1
ATOM 703 N N . ARG A 1 92 ? -13.276 17.878 1.146 1.00 92.25 92 ARG A N 1
ATOM 704 C CA . ARG A 1 92 ? -13.461 18.632 2.394 1.00 92.25 92 ARG A CA 1
ATOM 705 C C . ARG A 1 92 ? -14.307 19.875 2.168 1.00 92.25 92 ARG A C 1
ATOM 707 O O . ARG A 1 92 ? -15.236 20.117 2.931 1.00 92.25 92 ARG A O 1
ATOM 714 N N . ASP A 1 93 ? -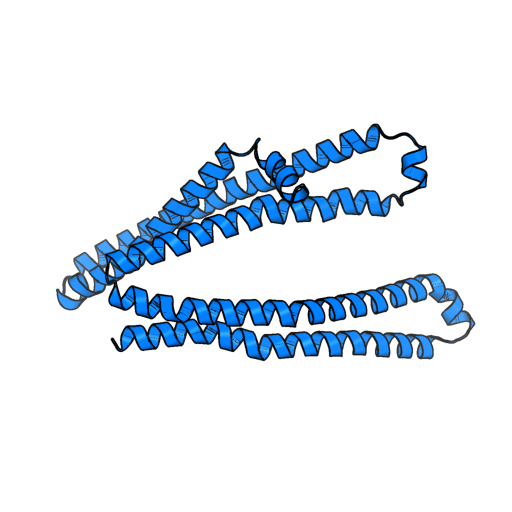14.043 20.615 1.099 1.00 92.56 93 ASP A N 1
ATOM 715 C CA . ASP A 1 93 ? -14.795 21.820 0.765 1.00 92.56 93 ASP A CA 1
ATOM 716 C C . ASP A 1 93 ? -16.261 21.497 0.420 1.00 92.56 93 ASP A C 1
ATOM 718 O O . ASP A 1 93 ? -17.187 22.113 0.949 1.00 92.56 93 ASP A O 1
ATOM 722 N N . ARG A 1 94 ? -16.516 20.451 -0.379 1.00 91.56 94 ARG A N 1
ATOM 723 C CA . ARG A 1 94 ? -17.886 19.973 -0.643 1.00 91.56 94 ARG A CA 1
ATOM 724 C C . ARG A 1 94 ? -18.597 19.499 0.620 1.00 91.56 94 ARG A C 1
ATOM 726 O O . ARG A 1 94 ? -19.780 19.794 0.788 1.00 91.56 94 ARG A O 1
ATOM 733 N N . PHE A 1 95 ? -17.897 18.762 1.480 1.00 91.94 95 PHE A N 1
ATOM 734 C CA . PHE A 1 95 ? -18.438 18.285 2.749 1.00 91.94 95 PHE A CA 1
ATOM 735 C C . PHE A 1 95 ? -18.825 19.461 3.648 1.00 91.94 95 PHE A C 1
ATOM 737 O O . PHE A 1 95 ? -19.953 19.515 4.132 1.00 91.94 95 PHE A O 1
ATOM 744 N N . TRP A 1 96 ? -17.937 20.445 3.794 1.00 91.38 96 TRP A N 1
ATOM 745 C CA . TRP A 1 96 ? -18.174 21.623 4.620 1.00 91.38 96 TRP A CA 1
ATOM 746 C C . TRP A 1 96 ? -19.310 22.498 4.085 1.00 91.38 96 TRP A C 1
ATOM 748 O O . TRP A 1 96 ? -20.232 22.840 4.825 1.00 91.38 96 TRP A O 1
ATOM 758 N N . ARG A 1 97 ? -19.314 22.789 2.776 1.00 94.25 97 ARG A N 1
ATOM 759 C CA . ARG A 1 97 ? -20.395 23.543 2.118 1.00 94.25 97 ARG A CA 1
ATOM 760 C C . ARG A 1 97 ? -21.754 22.868 2.267 1.00 94.25 97 ARG A C 1
ATOM 762 O O . ARG A 1 97 ? -22.768 23.557 2.328 1.00 94.25 97 ARG A O 1
ATOM 769 N N . HIS A 1 98 ? -21.784 21.539 2.295 1.00 92.12 98 HIS A N 1
ATOM 770 C CA . HIS A 1 98 ? -23.008 20.797 2.554 1.00 92.12 98 HIS A CA 1
ATOM 771 C C . HIS A 1 98 ? -23.419 20.888 4.026 1.00 92.12 98 HIS A C 1
ATOM 773 O O . HIS A 1 98 ? -24.578 21.174 4.297 1.00 92.12 98 HIS A O 1
ATOM 779 N N . LEU A 1 99 ? -22.475 20.702 4.953 1.00 91.75 99 LEU A N 1
ATOM 780 C CA . LEU A 1 99 ? -22.731 20.680 6.392 1.00 91.75 99 LEU A CA 1
ATOM 781 C C . LEU A 1 99 ? -23.307 22.008 6.902 1.00 91.75 99 LEU A C 1
ATOM 783 O O . LEU A 1 99 ? -24.314 22.004 7.597 1.00 91.75 99 LEU A O 1
ATOM 787 N N . VAL A 1 100 ? -22.728 23.143 6.498 1.00 92.19 100 VAL A N 1
ATOM 788 C CA . VAL A 1 100 ? -23.170 24.484 6.938 1.00 92.19 100 VAL A CA 1
ATOM 789 C C . VAL A 1 100 ? -24.571 24.851 6.420 1.00 92.19 100 VAL A C 1
ATOM 791 O O . VAL A 1 100 ? -25.231 25.716 6.983 1.00 92.19 100 VAL A O 1
ATOM 794 N N . ARG A 1 101 ? -25.051 24.198 5.354 1.00 94.81 101 ARG A N 1
ATOM 795 C CA . ARG A 1 101 ? -26.390 24.436 4.782 1.00 94.81 101 ARG A CA 1
ATOM 796 C C . ARG A 1 101 ? -27.474 23.536 5.377 1.00 94.81 101 ARG A C 1
ATOM 798 O O . ARG A 1 101 ? -28.626 23.650 4.964 1.00 94.81 101 ARG A O 1
ATOM 805 N N . GLN A 1 102 ? -27.121 22.619 6.277 1.00 93.81 102 GLN A N 1
ATOM 806 C CA . GLN A 1 102 ? -28.097 21.729 6.896 1.00 93.81 102 GLN A CA 1
ATOM 807 C C . GLN A 1 102 ? -28.882 22.446 8.004 1.00 93.81 102 GLN A C 1
ATOM 809 O O . GLN A 1 102 ? -28.307 23.253 8.735 1.00 93.81 102 GLN A O 1
ATOM 814 N N . PRO A 1 103 ? -30.187 22.155 8.156 1.00 93.44 103 PRO A N 1
ATOM 815 C CA . PRO A 1 103 ? -30.978 22.670 9.266 1.00 93.44 103 PRO A CA 1
ATOM 816 C C . PRO A 1 103 ? -30.498 22.081 10.598 1.00 93.44 103 PRO A C 1
ATOM 818 O O . PRO A 1 103 ? -29.970 20.972 10.634 1.00 93.44 103 PRO A O 1
ATOM 821 N N . TYR A 1 104 ? -30.743 22.785 11.707 1.00 89.12 104 TYR A N 1
ATOM 822 C CA . TYR A 1 104 ? -30.321 22.351 13.047 1.00 89.12 104 TYR A CA 1
ATOM 823 C C . TYR A 1 104 ? -30.791 20.935 13.414 1.00 89.12 104 TYR A C 1
ATOM 825 O O . TYR A 1 104 ? -30.000 20.162 13.943 1.00 89.12 104 TYR A O 1
ATOM 833 N N . ALA A 1 105 ? -32.003 20.550 12.999 1.00 91.69 105 ALA A N 1
ATOM 834 C CA . ALA A 1 105 ? -32.549 19.202 13.197 1.00 91.69 105 ALA A CA 1
ATOM 835 C C . ALA A 1 105 ? -31.685 18.077 12.590 1.00 91.69 105 ALA A C 1
ATOM 837 O O . ALA A 1 105 ? -31.758 16.930 13.021 1.00 91.69 105 ALA A O 1
ATOM 838 N N . TYR A 1 106 ? -30.851 18.381 11.588 1.00 87.88 106 TYR A N 1
ATOM 839 C CA . TYR A 1 106 ? -29.880 17.421 11.069 1.00 87.88 106 TYR A CA 1
ATOM 840 C C . TYR A 1 106 ? -28.830 17.068 12.126 1.00 87.88 106 TYR A C 1
ATOM 842 O O . TYR A 1 106 ? -28.418 15.918 12.204 1.00 87.88 106 TYR A O 1
ATOM 850 N N . PHE A 1 107 ? -28.398 18.027 12.945 1.00 88.50 107 PHE A N 1
ATOM 851 C CA . PHE A 1 107 ? -27.346 17.820 13.940 1.00 88.50 107 PHE A CA 1
ATOM 852 C C . PHE A 1 107 ? -27.838 17.070 15.182 1.00 88.50 107 PHE A C 1
ATOM 854 O O . PHE A 1 107 ? -27.036 16.396 15.819 1.00 88.50 107 PHE A O 1
ATOM 861 N N . ASP A 1 108 ? -29.143 17.077 15.460 1.00 88.75 108 ASP A N 1
ATOM 862 C CA . ASP A 1 108 ? -29.732 16.324 16.577 1.00 88.75 108 ASP A CA 1
ATOM 863 C C . ASP A 1 108 ? -29.596 14.797 16.402 1.00 88.75 108 ASP A C 1
ATOM 865 O O . ASP A 1 108 ? -29.596 14.046 17.375 1.00 88.75 108 ASP A O 1
ATOM 869 N N . GLY A 1 109 ? -29.436 14.322 15.159 1.00 84.56 109 GLY A N 1
ATOM 870 C CA . GLY A 1 109 ? -29.273 12.901 14.833 1.00 84.56 109 GLY A CA 1
ATOM 871 C C . GLY A 1 109 ? -27.828 12.390 14.787 1.00 84.56 109 GLY A C 1
ATOM 872 O O . GLY A 1 109 ? -27.625 11.201 14.538 1.00 84.56 109 GLY A O 1
ATOM 873 N N . TRP A 1 110 ? -26.818 13.250 14.975 1.00 83.81 110 TRP A N 1
ATOM 874 C CA . TRP A 1 110 ? -25.408 12.878 14.796 1.00 83.81 110 TRP A CA 1
ATOM 875 C C . TRP A 1 110 ? -24.514 13.456 15.889 1.00 83.81 110 TRP A C 1
ATOM 877 O O . TRP A 1 110 ? -24.475 14.662 16.110 1.00 83.81 110 TRP A O 1
ATOM 887 N N . ALA A 1 111 ? -23.679 12.613 16.497 1.00 84.62 111 ALA A N 1
ATOM 888 C CA . ALA A 1 111 ? -22.636 13.098 17.394 1.00 84.62 111 ALA A CA 1
ATOM 889 C C . ALA A 1 111 ? -21.596 13.929 16.618 1.00 84.62 111 ALA A C 1
ATOM 891 O O . ALA A 1 111 ? -21.075 13.486 15.589 1.00 84.62 111 ALA A O 1
ATOM 892 N N . THR A 1 112 ? -21.213 15.096 17.145 1.00 84.00 112 THR A N 1
ATOM 893 C CA . THR A 1 112 ? -20.210 15.990 16.530 1.00 84.00 112 THR A CA 1
ATOM 894 C C . THR A 1 112 ? -18.902 15.261 16.199 1.00 84.00 112 THR A C 1
ATOM 896 O O . THR A 1 112 ? -18.329 15.461 15.128 1.00 84.00 112 THR A O 1
ATOM 899 N N . GLY A 1 113 ? -18.459 14.342 17.067 1.00 83.44 113 G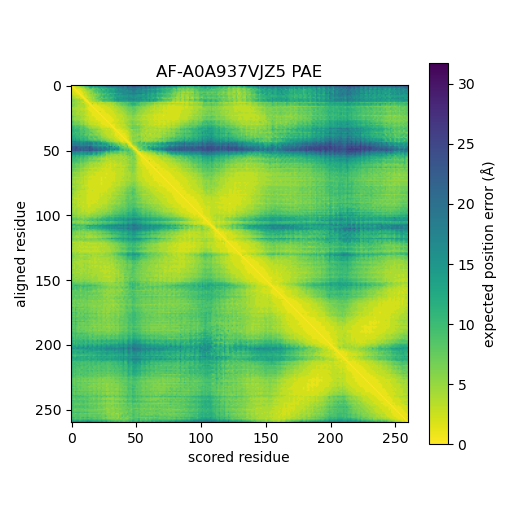LY A N 1
ATOM 900 C CA . GLY A 1 113 ? -17.264 13.521 16.837 1.00 83.44 113 GLY A CA 1
ATOM 901 C C . GLY A 1 113 ? -17.370 12.602 15.613 1.00 83.44 113 GLY A C 1
ATOM 902 O O . GLY A 1 113 ? -16.388 12.405 14.899 1.00 83.44 113 GLY A O 1
ATOM 903 N N . GLN A 1 114 ? -18.567 12.102 15.299 1.00 84.69 114 GLN A N 1
ATOM 904 C CA . GLN A 1 114 ? -18.798 11.275 14.115 1.00 84.69 114 GLN A CA 1
ATOM 905 C C . GLN A 1 114 ? -18.699 12.102 12.826 1.00 84.69 114 GLN A C 1
ATOM 907 O O . GLN A 1 114 ? -18.118 11.641 11.842 1.00 84.69 114 GLN A O 1
ATOM 912 N N . LEU A 1 115 ? -19.207 13.339 12.835 1.00 87.12 115 LEU A N 1
ATOM 913 C CA . LEU A 1 115 ? -19.069 14.270 11.710 1.00 87.12 115 LEU A CA 1
ATOM 914 C C . LEU A 1 115 ? -17.599 14.650 11.476 1.00 87.12 115 LEU A C 1
ATOM 916 O O . LEU A 1 115 ? -17.145 14.650 10.331 1.00 87.12 115 LEU A O 1
ATOM 920 N N . MET A 1 116 ? -16.840 14.888 12.550 1.00 85.69 116 MET A N 1
ATOM 921 C CA . MET A 1 116 ? -15.400 15.166 12.472 1.00 85.69 116 MET A CA 1
ATOM 922 C C . MET A 1 116 ? -14.601 13.962 11.964 1.00 85.69 116 MET A C 1
ATOM 924 O O . MET A 1 116 ? -13.735 14.115 11.103 1.00 85.69 116 MET A O 1
ATOM 928 N N . SER A 1 117 ? -14.930 12.750 12.421 1.00 87.94 117 SER A N 1
ATOM 929 C CA . SER A 1 117 ? -14.304 11.516 11.930 1.00 87.94 117 SER A CA 1
ATOM 930 C C . SER A 1 117 ? -14.528 11.325 10.427 1.00 87.94 117 SER A C 1
ATOM 932 O O . SER A 1 117 ? -13.579 11.056 9.691 1.00 87.94 117 SER A O 1
ATOM 934 N N . ARG A 1 118 ? -15.746 11.579 9.929 1.00 86.00 118 ARG A N 1
ATOM 935 C CA . ARG A 1 118 ? -16.045 11.539 8.486 1.00 86.00 118 ARG A CA 1
ATOM 936 C C . ARG A 1 118 ? -15.263 12.589 7.694 1.00 86.00 118 ARG A C 1
ATOM 938 O O . ARG A 1 118 ? -14.736 12.286 6.626 1.00 86.00 118 ARG A O 1
ATOM 945 N N . ALA A 1 119 ? -15.158 13.809 8.219 1.00 87.88 119 ALA A N 1
ATOM 946 C CA . ALA A 1 119 ? -14.426 14.899 7.572 1.00 87.88 119 ALA A CA 1
ATOM 947 C C . ALA A 1 119 ? -12.913 14.630 7.466 1.00 87.88 119 ALA A C 1
ATOM 949 O O . ALA A 1 119 ? -12.262 15.102 6.535 1.00 87.88 119 ALA A O 1
ATOM 950 N N . MET A 1 120 ? -12.354 13.873 8.413 1.00 86.75 120 MET A N 1
ATOM 951 C CA . MET A 1 120 ? -10.916 13.618 8.495 1.00 86.75 120 MET A CA 1
ATOM 952 C C . MET A 1 120 ? -10.547 12.228 7.963 1.00 86.75 120 MET A C 1
ATOM 954 O O . MET A 1 120 ? -9.856 12.116 6.952 1.00 86.75 120 MET A O 1
ATOM 958 N N . SER A 1 121 ? -11.031 11.166 8.610 1.00 89.12 121 SER A N 1
ATOM 959 C CA . SER A 1 121 ? -10.631 9.775 8.358 1.00 89.12 121 SER A CA 1
ATOM 960 C C . SER A 1 121 ? -11.223 9.209 7.065 1.00 89.12 121 SER A C 1
ATOM 962 O O . SER A 1 121 ? -10.501 8.653 6.227 1.00 89.12 121 SER A O 1
ATOM 964 N N . ASP A 1 122 ? -12.529 9.387 6.850 1.00 90.88 122 ASP A N 1
ATOM 965 C CA . ASP A 1 122 ? -13.192 8.807 5.676 1.00 90.88 122 ASP A CA 1
ATOM 966 C C . ASP A 1 122 ? -12.717 9.493 4.389 1.00 90.88 122 ASP A C 1
ATOM 968 O O . ASP A 1 122 ? -12.376 8.823 3.409 1.00 90.88 122 ASP A O 1
ATOM 972 N N . ILE A 1 123 ? -12.604 10.827 4.398 1.00 91.06 123 ILE A N 1
ATOM 973 C CA . ILE A 1 123 ? -12.050 11.586 3.267 1.00 91.06 123 ILE A CA 1
ATOM 974 C C . ILE A 1 123 ? -10.590 11.191 3.007 1.00 91.06 123 ILE A C 1
ATOM 976 O O . ILE A 1 123 ? -10.215 10.976 1.850 1.00 91.06 123 ILE A O 1
ATOM 980 N N . GLN A 1 124 ? -9.773 11.023 4.051 1.00 91.75 124 GLN A N 1
ATOM 981 C CA . GLN A 1 124 ? -8.397 10.544 3.903 1.00 91.75 124 GLN A CA 1
ATOM 982 C C . GLN A 1 124 ? -8.338 9.151 3.257 1.00 91.75 124 GLN A C 1
ATOM 984 O O . GLN A 1 124 ? -7.461 8.894 2.426 1.00 91.75 124 GLN A O 1
ATOM 989 N N . SER A 1 125 ? -9.269 8.263 3.600 1.00 89.69 125 SER A N 1
ATOM 990 C CA . SER A 1 125 ? -9.351 6.916 3.029 1.00 89.69 125 SER A CA 1
ATOM 991 C C . SER A 1 125 ? -9.703 6.958 1.540 1.00 89.69 125 SER A C 1
ATOM 993 O O . SER A 1 125 ? -9.046 6.307 0.723 1.00 89.69 125 SER A O 1
ATOM 995 N N . VAL A 1 126 ? -10.674 7.794 1.156 1.00 89.62 126 VAL A N 1
ATOM 996 C CA . VAL A 1 126 ? -11.040 8.019 -0.254 1.00 89.62 126 VAL A CA 1
ATOM 997 C C . VAL A 1 126 ? -9.869 8.616 -1.033 1.00 89.62 126 VAL A C 1
ATOM 999 O O . VAL A 1 126 ? -9.564 8.148 -2.132 1.00 89.62 126 VAL A O 1
ATOM 1002 N N . ARG A 1 127 ? -9.164 9.593 -0.451 1.00 88.19 127 ARG A N 1
ATOM 1003 C CA . ARG A 1 127 ? -7.933 10.166 -1.007 1.00 88.19 127 ARG A CA 1
ATOM 1004 C C . ARG A 1 127 ? -6.880 9.091 -1.254 1.00 88.19 127 ARG A C 1
ATOM 1006 O O . ARG A 1 127 ? -6.302 9.038 -2.336 1.00 88.19 127 ARG A O 1
ATOM 1013 N N . MET A 1 128 ? -6.611 8.243 -0.264 1.00 89.25 128 MET A N 1
ATOM 1014 C CA . MET A 1 128 ? -5.591 7.201 -0.381 1.00 89.25 128 MET A CA 1
ATOM 1015 C C . MET A 1 128 ? -5.947 6.207 -1.488 1.00 89.25 128 MET A C 1
ATOM 1017 O O . MET A 1 128 ? -5.085 5.843 -2.286 1.00 89.25 128 MET A O 1
ATOM 1021 N N . PHE A 1 129 ? -7.220 5.829 -1.594 1.00 89.88 129 PHE A N 1
ATOM 1022 C CA . PHE A 1 129 ? -7.699 4.958 -2.660 1.00 89.88 129 PHE A CA 1
ATOM 1023 C C . PHE A 1 129 ? -7.582 5.606 -4.048 1.00 89.88 129 PHE A C 1
ATOM 1025 O O . PHE A 1 129 ? -6.992 5.010 -4.945 1.00 89.88 129 PHE A O 1
ATOM 1032 N N . LEU A 1 130 ? -8.100 6.823 -4.233 1.00 85.38 130 LEU A N 1
ATOM 1033 C CA . LEU A 1 130 ? -8.130 7.493 -5.537 1.00 85.38 130 LEU A CA 1
ATOM 1034 C C . LEU A 1 130 ? -6.765 8.021 -5.985 1.00 85.38 130 LEU A C 1
ATOM 1036 O O . LEU A 1 130 ? -6.360 7.811 -7.126 1.00 85.38 130 LEU A O 1
ATOM 1040 N N . GLY A 1 131 ? -6.075 8.737 -5.100 1.00 80.38 131 GLY A N 1
ATOM 1041 C CA . GLY A 1 131 ? -4.841 9.446 -5.415 1.00 80.38 131 GLY A CA 1
ATOM 1042 C C . GLY A 1 131 ? -3.609 8.550 -5.417 1.00 80.38 131 GLY A C 1
ATOM 1043 O O . GLY A 1 131 ? -2.685 8.806 -6.176 1.00 80.38 131 GLY A O 1
ATOM 1044 N N . TYR A 1 132 ? -3.585 7.490 -4.604 1.00 82.44 132 TYR A N 1
ATOM 1045 C CA . TYR A 1 132 ? -2.452 6.562 -4.554 1.00 82.44 132 TYR A CA 1
ATOM 1046 C C . TYR A 1 132 ? -2.818 5.178 -5.073 1.00 82.44 132 TYR A C 1
ATOM 1048 O O . TYR A 1 132 ? -2.191 4.709 -6.016 1.00 82.44 132 TYR A O 1
ATOM 1056 N N . GLY A 1 133 ? -3.829 4.532 -4.490 1.00 86.50 133 GLY A N 1
ATOM 1057 C CA . GLY A 1 133 ? -4.166 3.138 -4.776 1.00 86.50 133 GLY A CA 1
ATOM 1058 C C . GLY A 1 133 ? -4.496 2.890 -6.246 1.00 86.50 133 GLY A C 1
ATOM 1059 O O . GLY A 1 133 ? -3.913 2.004 -6.865 1.00 86.50 133 GLY A O 1
ATOM 1060 N N . LEU A 1 134 ? -5.381 3.699 -6.827 1.00 85.88 134 LEU A N 1
ATOM 1061 C CA . LEU A 1 134 ? -5.840 3.530 -8.201 1.00 85.88 134 LEU A CA 1
ATOM 1062 C C . LEU A 1 134 ? -4.725 3.800 -9.216 1.00 85.88 134 LEU A C 1
ATOM 1064 O O . LEU A 1 134 ? -4.517 2.986 -10.114 1.00 85.88 134 LEU A O 1
ATOM 1068 N N . ILE A 1 135 ? -3.984 4.903 -9.054 1.00 83.69 135 ILE A N 1
ATOM 1069 C CA . ILE A 1 135 ? -2.845 5.259 -9.919 1.00 83.69 135 ILE A CA 1
ATOM 1070 C C . ILE A 1 135 ? -1.741 4.205 -9.806 1.00 83.69 135 ILE A C 1
ATOM 1072 O O . ILE A 1 135 ? -1.174 3.781 -10.809 1.00 83.69 135 ILE A O 1
ATOM 1076 N N . PHE A 1 136 ? -1.447 3.743 -8.590 1.00 85.44 136 PHE A N 1
ATOM 1077 C CA . PHE A 1 136 ? -0.479 2.677 -8.363 1.00 85.44 136 PHE A CA 1
ATOM 1078 C C . PHE A 1 136 ? -0.916 1.376 -9.040 1.00 85.44 136 PHE A C 1
ATOM 1080 O O . PHE A 1 136 ? -0.128 0.778 -9.767 1.00 85.44 136 PHE A O 1
ATOM 1087 N N . PHE A 1 137 ? -2.162 0.949 -8.835 1.00 89.12 137 PHE A N 1
ATOM 1088 C CA . PHE A 1 137 ? -2.694 -0.292 -9.394 1.00 89.12 137 PHE A CA 1
ATOM 1089 C C . PHE A 1 137 ? -2.650 -0.292 -10.924 1.00 89.12 137 PHE A C 1
ATOM 1091 O O . PHE A 1 137 ? -2.092 -1.198 -11.535 1.00 89.12 137 PHE A O 1
ATOM 1098 N N . THR A 1 138 ? -3.186 0.758 -11.540 1.00 86.62 138 THR A N 1
ATOM 1099 C CA . THR A 1 138 ? -3.225 0.917 -13.000 1.00 86.62 138 THR A CA 1
ATOM 1100 C C . THR A 1 138 ? -1.828 1.019 -13.612 1.00 86.62 138 THR A C 1
ATOM 1102 O O . THR A 1 138 ? -1.562 0.355 -14.608 1.00 86.62 138 THR A O 1
ATOM 1105 N N . ALA A 1 139 ? -0.911 1.777 -13.001 1.00 84.88 139 ALA A N 1
ATOM 1106 C CA . ALA A 1 139 ? 0.471 1.857 -13.468 1.00 84.88 139 ALA A CA 1
ATOM 1107 C C . ALA A 1 139 ? 1.182 0.496 -13.402 1.00 84.88 139 ALA A C 1
ATOM 1109 O O . ALA A 1 139 ? 1.825 0.105 -14.367 1.00 84.88 139 ALA A O 1
ATOM 1110 N N . ASN A 1 140 ? 1.042 -0.249 -12.299 1.00 86.94 140 ASN A N 1
ATOM 1111 C CA . ASN A 1 140 ? 1.649 -1.579 -12.181 1.00 86.94 140 ASN A CA 1
ATOM 1112 C C . ASN A 1 140 ? 1.027 -2.589 -13.148 1.00 86.94 140 ASN A C 1
ATOM 1114 O O . ASN A 1 140 ? 1.748 -3.418 -13.691 1.00 86.94 140 ASN A O 1
ATOM 1118 N N . LEU A 1 141 ? -0.283 -2.510 -13.393 1.00 90.44 141 LEU A N 1
ATOM 1119 C CA . LEU A 1 141 ? -0.950 -3.361 -14.373 1.00 90.44 141 LEU A CA 1
ATOM 1120 C C . LEU A 1 141 ? -0.421 -3.096 -15.789 1.00 90.44 141 LEU A C 1
ATOM 1122 O O . LEU A 1 141 ? -0.098 -4.038 -16.505 1.00 90.44 141 LEU A O 1
ATOM 1126 N N . LEU A 1 142 ? -0.272 -1.824 -16.174 1.00 86.88 142 LEU A N 1
ATOM 1127 C CA . LEU A 1 142 ? 0.335 -1.451 -17.454 1.00 86.88 142 LEU A CA 1
ATOM 1128 C C . LEU A 1 142 ? 1.781 -1.936 -17.553 1.00 86.88 142 LEU A C 1
ATOM 1130 O O . LEU A 1 142 ? 2.156 -2.508 -18.572 1.00 86.88 142 LEU A O 1
ATOM 1134 N N . THR A 1 143 ? 2.568 -1.769 -16.487 1.00 85.31 143 THR A N 1
ATOM 1135 C CA . THR A 1 143 ? 3.940 -2.280 -16.434 1.00 85.31 143 THR A CA 1
ATOM 1136 C C . THR A 1 143 ? 3.990 -3.788 -16.618 1.00 85.31 143 THR A C 1
ATOM 1138 O O . THR A 1 143 ? 4.762 -4.280 -17.431 1.00 85.31 143 THR A O 1
ATOM 1141 N N . MET A 1 144 ? 3.144 -4.527 -15.907 1.00 87.62 144 MET A N 1
ATOM 1142 C CA . MET A 1 144 ? 3.052 -5.980 -16.007 1.00 87.62 144 MET A CA 1
ATOM 1143 C C . MET A 1 144 ? 2.721 -6.430 -17.437 1.00 87.62 144 MET A C 1
ATOM 1145 O O . MET A 1 144 ? 3.381 -7.324 -17.959 1.00 87.62 144 MET A O 1
ATOM 1149 N N . VAL A 1 145 ? 1.750 -5.783 -18.093 1.00 89.75 145 VAL A N 1
ATOM 1150 C CA . VAL A 1 145 ? 1.383 -6.077 -19.489 1.00 89.75 145 VAL A CA 1
ATOM 1151 C C . VAL A 1 145 ? 2.528 -5.747 -20.447 1.00 89.75 145 VAL A C 1
ATOM 1153 O O . VAL A 1 145 ? 2.863 -6.561 -21.302 1.00 89.75 145 VAL A O 1
ATOM 1156 N N . ALA A 1 146 ? 3.158 -4.583 -20.301 1.00 87.00 146 ALA A N 1
ATOM 1157 C CA . ALA A 1 146 ? 4.248 -4.168 -21.176 1.00 87.00 146 ALA A CA 1
ATOM 1158 C C . ALA A 1 146 ? 5.488 -5.064 -21.040 1.00 87.00 146 ALA A C 1
ATOM 1160 O O . ALA A 1 146 ? 6.092 -5.418 -22.048 1.00 87.00 146 ALA A O 1
ATOM 1161 N N . VAL A 1 147 ? 5.843 -5.468 -19.815 1.00 85.62 147 VAL A N 1
ATOM 1162 C CA . VAL A 1 147 ? 6.929 -6.428 -19.560 1.00 85.62 147 VAL A CA 1
ATOM 1163 C C . VAL A 1 147 ? 6.599 -7.783 -20.176 1.00 85.62 147 VAL A C 1
ATOM 1165 O O . VAL A 1 147 ? 7.458 -8.364 -20.828 1.00 85.62 147 VAL A O 1
ATOM 1168 N N . ALA A 1 148 ? 5.362 -8.267 -20.028 1.00 89.12 148 ALA A N 1
ATOM 1169 C CA . ALA A 1 148 ? 4.944 -9.517 -20.656 1.00 89.12 148 ALA A CA 1
ATOM 1170 C C . ALA A 1 148 ? 5.096 -9.452 -22.185 1.00 89.12 148 ALA A C 1
ATOM 1172 O O . ALA A 1 148 ? 5.717 -10.336 -22.765 1.00 89.12 148 ALA A O 1
ATOM 1173 N N . ILE A 1 149 ? 4.608 -8.383 -22.829 1.00 90.00 149 ILE A N 1
ATOM 1174 C CA . ILE A 1 149 ? 4.766 -8.174 -24.279 1.00 90.00 149 ILE A CA 1
ATOM 1175 C C . ILE A 1 149 ? 6.248 -8.153 -24.669 1.00 90.00 149 ILE A C 1
ATOM 1177 O O . ILE A 1 149 ? 6.636 -8.821 -25.621 1.00 90.00 149 ILE A O 1
ATOM 1181 N N . LEU A 1 150 ? 7.081 -7.416 -23.931 1.00 85.88 150 LEU A N 1
ATOM 1182 C CA . LEU A 1 150 ? 8.514 -7.327 -24.205 1.00 85.88 150 LEU A CA 1
ATOM 1183 C C . LEU A 1 150 ? 9.203 -8.695 -24.107 1.00 85.88 150 LEU A C 1
ATOM 1185 O O . LEU A 1 150 ? 10.011 -9.017 -24.971 1.00 85.88 150 LEU A O 1
ATOM 1189 N N . LEU A 1 151 ? 8.857 -9.510 -23.107 1.00 86.75 151 LEU A N 1
ATOM 1190 C CA . LEU A 1 151 ? 9.371 -10.875 -22.994 1.00 86.75 151 LEU A CA 1
ATOM 1191 C C . LEU A 1 151 ? 8.981 -11.716 -24.211 1.00 86.75 151 LEU A C 1
ATOM 1193 O O . LEU A 1 151 ? 9.853 -12.350 -24.789 1.00 86.75 151 LEU A O 1
ATOM 1197 N N . PHE A 1 152 ? 7.721 -11.662 -24.656 1.00 91.81 152 PHE A N 1
ATOM 1198 C CA . PHE A 1 152 ? 7.281 -12.387 -25.856 1.00 91.81 152 PHE A CA 1
ATOM 1199 C C . PHE A 1 152 ? 8.005 -11.950 -27.136 1.00 91.81 152 PHE A C 1
ATOM 1201 O O . PHE A 1 152 ? 8.194 -12.770 -28.029 1.00 91.81 152 PHE A O 1
ATOM 1208 N N . VAL A 1 153 ? 8.387 -10.673 -27.236 1.00 90.12 153 VAL A N 1
ATOM 1209 C CA . VAL A 1 153 ? 9.144 -10.140 -28.381 1.00 90.12 153 VAL A CA 1
ATOM 1210 C C . VAL A 1 153 ? 10.607 -10.586 -28.354 1.00 90.12 153 VAL A C 1
ATOM 1212 O O . VAL A 1 153 ? 11.186 -10.789 -29.416 1.00 90.12 153 VAL A O 1
ATOM 1215 N N . ILE A 1 154 ? 11.209 -10.708 -27.167 1.00 84.81 154 ILE A N 1
ATOM 1216 C CA . ILE A 1 154 ? 12.603 -11.147 -27.015 1.00 84.81 154 ILE A CA 1
ATOM 1217 C C . ILE A 1 154 ? 12.707 -12.660 -27.218 1.00 84.81 154 ILE A C 1
ATOM 1219 O O . ILE A 1 154 ? 13.461 -13.103 -28.076 1.00 84.81 154 ILE A O 1
ATOM 1223 N N . ASP A 1 155 ? 11.945 -13.434 -26.446 1.00 88.50 155 ASP A N 1
ATOM 1224 C CA . ASP A 1 155 ? 11.915 -14.891 -26.524 1.00 88.50 155 ASP A CA 1
ATOM 1225 C C . ASP A 1 155 ? 10.565 -15.417 -26.013 1.00 88.50 155 ASP A C 1
ATOM 1227 O O . ASP A 1 155 ? 10.235 -15.360 -24.823 1.00 88.50 155 ASP A O 1
ATOM 1231 N N . TRP A 1 156 ? 9.758 -15.941 -26.934 1.00 93.69 156 TRP A N 1
ATOM 1232 C CA . TRP A 1 156 ? 8.418 -16.423 -26.616 1.00 93.69 156 TRP A CA 1
ATOM 1233 C C . TRP A 1 156 ? 8.420 -17.689 -25.742 1.00 93.69 156 TRP A C 1
ATOM 1235 O O . TRP A 1 156 ? 7.448 -17.914 -25.018 1.00 93.69 156 TRP A O 1
ATOM 1245 N N . GLN A 1 157 ? 9.483 -18.501 -25.768 1.00 92.06 157 GLN A N 1
ATOM 1246 C CA . GLN A 1 157 ? 9.597 -19.720 -24.964 1.00 92.06 157 GLN A CA 1
ATOM 1247 C C . GLN A 1 157 ? 9.876 -19.360 -23.502 1.00 92.06 157 GLN A C 1
ATOM 1249 O O . GLN A 1 157 ? 9.129 -19.778 -22.611 1.00 92.06 157 GLN A O 1
ATOM 1254 N N . LEU A 1 158 ? 10.863 -18.492 -23.254 1.00 86.62 158 LEU A N 1
ATOM 1255 C CA . LEU A 1 158 ? 11.165 -17.971 -21.915 1.00 86.62 158 LEU A CA 1
ATOM 1256 C C . LEU A 1 158 ? 9.993 -17.159 -21.344 1.00 86.62 158 LEU A C 1
ATOM 1258 O O . LEU A 1 158 ? 9.700 -17.232 -20.143 1.00 86.62 158 LEU A O 1
ATOM 1262 N N . ALA A 1 159 ? 9.266 -16.426 -22.195 1.00 90.56 159 ALA A N 1
ATOM 1263 C CA . ALA A 1 159 ? 8.055 -15.714 -21.797 1.00 90.56 159 ALA A CA 1
ATOM 1264 C C . ALA A 1 159 ? 6.957 -16.669 -21.304 1.00 90.56 159 ALA A C 1
ATOM 1266 O O . ALA A 1 159 ? 6.375 -16.426 -20.244 1.00 90.56 159 ALA A O 1
ATOM 1267 N N . LEU A 1 160 ? 6.690 -17.765 -22.026 1.00 91.25 160 LEU A N 1
ATOM 1268 C CA . LEU A 1 160 ? 5.697 -18.769 -21.62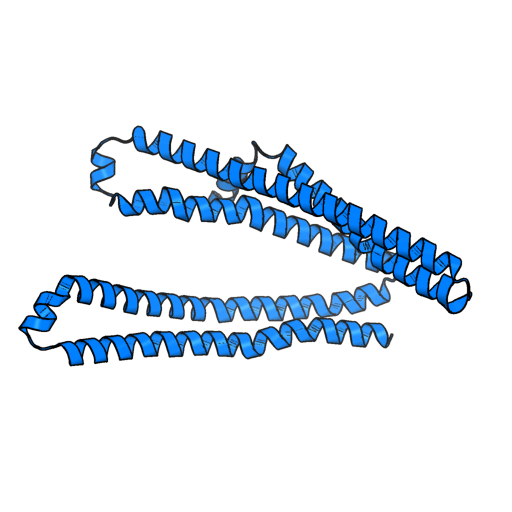4 1.00 91.25 160 LEU A CA 1
ATOM 1269 C C . LEU A 1 160 ? 6.080 -19.462 -20.317 1.00 91.25 160 LEU A C 1
ATOM 1271 O O . LEU A 1 160 ? 5.226 -19.611 -19.439 1.00 91.25 160 LEU A O 1
ATOM 1275 N N . ILE A 1 161 ? 7.354 -19.833 -20.160 1.00 90.88 161 ILE A N 1
ATOM 1276 C CA . ILE A 1 161 ? 7.864 -20.419 -18.915 1.00 90.88 161 ILE A CA 1
ATOM 1277 C C . ILE A 1 161 ? 7.638 -19.439 -17.760 1.00 90.88 161 ILE A C 1
ATOM 1279 O O . ILE A 1 161 ? 7.029 -19.809 -16.757 1.00 90.88 161 ILE A O 1
ATOM 1283 N N . SER A 1 162 ? 8.019 -18.170 -17.925 1.00 88.75 162 SER A N 1
ATOM 1284 C CA . SER A 1 162 ? 7.825 -17.125 -16.910 1.00 88.75 162 SER A CA 1
ATOM 1285 C C . SER A 1 162 ? 6.350 -16.923 -16.547 1.00 88.75 162 SER A C 1
ATOM 1287 O O . SER A 1 162 ? 5.987 -16.882 -15.368 1.00 88.75 162 SER A O 1
ATOM 1289 N N . LEU A 1 163 ? 5.471 -16.815 -17.552 1.00 90.44 163 LEU A N 1
ATOM 1290 C CA . LEU A 1 163 ? 4.037 -16.605 -17.341 1.00 90.44 163 LEU A CA 1
ATOM 1291 C C . LEU A 1 163 ? 3.347 -17.822 -16.724 1.00 90.44 163 LEU A C 1
ATOM 1293 O O . LEU A 1 163 ? 2.338 -17.647 -16.044 1.00 90.44 163 LEU A O 1
ATOM 1297 N N . SER A 1 164 ? 3.874 -19.033 -16.913 1.00 91.94 164 SER A N 1
ATOM 1298 C CA . SER A 1 164 ? 3.281 -20.253 -16.354 1.00 91.94 164 SER A CA 1
ATOM 1299 C C . SER A 1 164 ? 3.200 -20.228 -14.821 1.00 91.94 164 SER A C 1
ATOM 1301 O O . SER A 1 164 ? 2.252 -20.770 -14.258 1.00 91.94 164 SER A O 1
ATOM 1303 N N . PHE A 1 165 ? 4.112 -19.519 -14.140 1.00 91.44 165 PHE A N 1
ATOM 1304 C CA . PHE A 1 165 ? 4.113 -19.344 -12.680 1.00 91.44 165 PHE A CA 1
ATOM 1305 C C . PHE A 1 165 ? 3.096 -18.305 -12.184 1.00 91.44 165 PHE A C 1
ATOM 1307 O O . PHE A 1 165 ? 2.715 -18.293 -11.009 1.00 91.44 165 PHE A O 1
ATOM 1314 N N . LEU A 1 166 ? 2.624 -17.430 -13.073 1.00 90.81 166 LEU A N 1
ATOM 1315 C CA . LEU A 1 166 ? 1.753 -16.307 -12.740 1.00 90.81 166 LEU A CA 1
ATOM 1316 C C . LEU A 1 166 ? 0.369 -16.757 -12.230 1.00 90.81 166 LEU A C 1
ATOM 1318 O O . LEU A 1 166 ? -0.047 -16.262 -11.178 1.00 90.81 166 LEU A O 1
ATOM 1322 N N . PRO A 1 167 ? -0.331 -17.729 -12.857 1.00 92.62 167 PRO A N 1
ATOM 1323 C CA . PRO A 1 167 ? -1.552 -18.313 -12.301 1.00 92.62 167 PRO A CA 1
ATOM 1324 C C . PRO A 1 167 ? -1.371 -18.860 -10.882 1.00 92.62 167 PRO A C 1
ATOM 1326 O O . PRO A 1 167 ? -2.218 -18.616 -10.023 1.00 92.62 167 PRO A O 1
ATOM 1329 N N . PHE A 1 168 ? -0.257 -19.544 -10.599 1.00 93.44 168 PHE A N 1
ATOM 1330 C CA . PHE A 1 168 ? 0.019 -20.091 -9.267 1.00 93.44 168 PHE A CA 1
ATOM 1331 C C . PHE A 1 168 ? 0.189 -18.983 -8.226 1.00 93.44 168 PHE A C 1
ATOM 1333 O O . PHE A 1 168 ? -0.399 -19.063 -7.145 1.00 93.44 168 PHE A O 1
ATOM 1340 N N . LEU A 1 169 ? 0.911 -17.910 -8.568 1.00 92.56 169 LEU A N 1
ATOM 1341 C CA . LEU A 1 169 ? 1.038 -16.722 -7.720 1.00 92.56 169 LEU A CA 1
ATOM 1342 C C . LEU A 1 169 ? -0.311 -16.049 -7.453 1.00 92.56 169 LEU A C 1
ATOM 1344 O O . LEU A 1 169 ? -0.609 -15.690 -6.308 1.00 92.56 169 LEU A O 1
ATOM 1348 N N . VAL A 1 170 ? -1.150 -15.905 -8.483 1.00 93.00 170 VAL A N 1
ATOM 1349 C CA . VAL A 1 170 ? -2.497 -15.332 -8.350 1.00 93.00 170 VAL A CA 1
ATOM 1350 C C . VAL A 1 170 ? -3.360 -16.204 -7.439 1.00 93.00 170 VAL A C 1
ATOM 1352 O O . VAL A 1 170 ? -4.008 -15.685 -6.528 1.00 93.00 170 VAL A O 1
ATOM 1355 N N . ILE A 1 171 ? -3.345 -17.527 -7.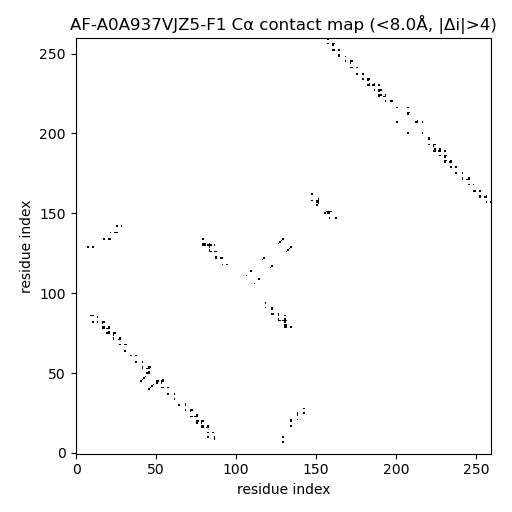610 1.00 94.44 171 ILE A N 1
ATOM 1356 C CA . ILE A 1 171 ? -4.097 -18.462 -6.762 1.00 94.44 171 ILE A CA 1
ATOM 1357 C C . ILE A 1 171 ? -3.602 -18.405 -5.310 1.00 94.44 171 ILE A C 1
ATOM 1359 O O . ILE A 1 171 ? -4.414 -18.278 -4.391 1.00 94.44 171 ILE A O 1
ATOM 1363 N N . ALA A 1 172 ? -2.286 -18.447 -5.082 1.00 92.88 172 ALA A N 1
ATOM 1364 C CA . ALA A 1 172 ? -1.701 -18.383 -3.744 1.00 92.88 172 ALA A CA 1
ATOM 1365 C C . ALA A 1 172 ? -2.076 -17.075 -3.028 1.00 92.88 172 ALA A C 1
ATOM 1367 O O . ALA A 1 172 ? -2.571 -17.099 -1.898 1.00 92.88 172 ALA A O 1
ATOM 1368 N N . THR A 1 173 ? -1.929 -15.941 -3.716 1.00 93.50 173 THR A N 1
ATOM 1369 C CA . THR A 1 173 ? -2.213 -14.607 -3.165 1.00 93.50 173 THR A CA 1
ATOM 1370 C C . THR A 1 173 ? -3.708 -14.392 -2.922 1.00 93.50 173 THR A C 1
ATOM 1372 O O . THR A 1 173 ? -4.106 -13.872 -1.877 1.00 93.50 173 THR A O 1
ATOM 1375 N N . THR A 1 174 ? -4.573 -14.826 -3.842 1.00 94.38 174 THR A N 1
ATOM 1376 C CA . THR A 1 174 ? -6.031 -14.704 -3.667 1.00 94.38 174 THR A CA 1
ATOM 1377 C C . THR A 1 174 ? -6.543 -15.596 -2.539 1.00 94.38 174 THR A C 1
ATOM 1379 O O . THR A 1 174 ? -7.371 -15.157 -1.735 1.00 94.38 174 THR A O 1
ATOM 1382 N N . ARG A 1 175 ? -6.026 -16.825 -2.414 1.00 94.56 175 ARG A N 1
ATOM 1383 C CA . ARG A 1 175 ? -6.358 -17.727 -1.304 1.00 94.56 175 ARG A CA 1
ATOM 1384 C C . ARG A 1 175 ? -5.868 -17.173 0.032 1.00 94.56 175 ARG A C 1
ATOM 1386 O O . ARG A 1 175 ? -6.621 -17.218 1.005 1.00 94.56 175 ARG A O 1
ATOM 1393 N N . PHE A 1 176 ? -4.655 -16.621 0.066 1.00 95.31 176 PHE A N 1
ATOM 1394 C CA . PHE A 1 176 ? -4.115 -15.929 1.233 1.00 95.31 176 PHE A CA 1
ATOM 1395 C C . PHE A 1 176 ? -5.041 -14.797 1.676 1.00 95.31 176 PHE A C 1
ATOM 1397 O O . PHE A 1 176 ? -5.485 -14.791 2.821 1.00 95.31 176 PHE A O 1
ATOM 1404 N N . GLY A 1 177 ? -5.408 -13.896 0.759 1.00 93.88 177 GLY A N 1
ATOM 1405 C CA . GLY A 1 177 ? -6.306 -12.779 1.049 1.00 93.88 177 GLY A CA 1
ATOM 1406 C C . GLY A 1 177 ? -7.665 -13.238 1.583 1.00 93.88 177 GLY A C 1
ATOM 1407 O O . GLY A 1 177 ? -8.103 -12.766 2.632 1.00 93.88 177 GLY A O 1
ATOM 1408 N N . ARG A 1 178 ? -8.299 -14.218 0.922 1.00 95.69 178 ARG A N 1
ATOM 1409 C CA . ARG A 1 178 ? -9.600 -14.775 1.343 1.00 95.69 178 ARG A CA 1
ATOM 1410 C C . ARG A 1 178 ? -9.562 -15.419 2.728 1.00 95.69 178 ARG A C 1
ATOM 1412 O O . ARG A 1 178 ? -10.542 -15.330 3.457 1.00 95.69 178 ARG A O 1
ATOM 1419 N N . ARG A 1 179 ? -8.455 -16.070 3.097 1.00 95.44 179 ARG A N 1
ATOM 1420 C CA . ARG A 1 179 ? -8.299 -16.693 4.421 1.00 95.44 179 ARG A CA 1
ATOM 1421 C C . ARG A 1 179 ? -7.870 -15.704 5.500 1.00 95.44 179 ARG A C 1
ATOM 1423 O O . ARG A 1 179 ? -8.301 -15.834 6.638 1.00 95.44 179 ARG A O 1
ATOM 1430 N N . LEU A 1 180 ? -7.047 -14.716 5.159 1.00 96.25 180 LEU A N 1
ATOM 1431 C CA . LEU A 1 180 ? -6.541 -13.731 6.110 1.00 96.25 180 LEU A CA 1
ATOM 1432 C C . LEU A 1 180 ? -7.611 -12.700 6.494 1.00 96.25 180 LEU A C 1
ATOM 1434 O O . LEU A 1 180 ? -7.672 -12.295 7.651 1.00 96.25 180 LEU A O 1
ATOM 1438 N N . GLN A 1 181 ? -8.464 -12.288 5.552 1.00 96.06 181 GLN A N 1
ATOM 1439 C CA . GLN A 1 181 ? -9.485 -11.263 5.782 1.00 96.06 181 GLN A CA 1
ATOM 1440 C C . GLN A 1 181 ? -10.420 -11.557 6.977 1.00 96.06 181 GLN A C 1
ATOM 1442 O O . GLN A 1 181 ? -10.554 -10.673 7.826 1.00 96.06 181 GLN A O 1
ATOM 1447 N N . PRO A 1 182 ? -11.045 -12.748 7.117 1.00 96.88 182 PRO A N 1
ATOM 1448 C CA . PRO A 1 182 ? -11.890 -13.037 8.278 1.00 96.88 182 PRO A CA 1
ATOM 1449 C C . PRO A 1 182 ? -11.097 -13.071 9.592 1.00 96.88 182 PRO A C 1
ATOM 1451 O O . PRO A 1 182 ? -11.609 -12.631 10.618 1.00 96.88 182 PRO A O 1
ATOM 1454 N N . VAL A 1 183 ? -9.838 -13.522 9.568 1.00 96.38 183 VAL A N 1
ATOM 1455 C CA . VAL A 1 183 ? -8.974 -13.554 10.760 1.00 96.38 183 VAL A CA 1
ATOM 1456 C C . VAL A 1 183 ? -8.624 -12.136 11.208 1.00 96.38 183 VAL A C 1
ATOM 1458 O O . VAL A 1 183 ? -8.760 -11.817 12.383 1.00 96.38 183 VAL A O 1
ATOM 1461 N N . LEU A 1 184 ? -8.263 -11.248 10.278 1.00 96.12 184 LEU A N 1
ATOM 1462 C CA . LEU A 1 184 ? -8.033 -9.834 10.589 1.00 96.12 184 LEU A CA 1
ATOM 1463 C C . LEU A 1 184 ? -9.301 -9.139 11.085 1.00 96.12 184 LEU A C 1
ATOM 1465 O O . LEU A 1 184 ? -9.225 -8.293 11.970 1.00 96.12 184 LEU A O 1
ATOM 1469 N N . ARG A 1 185 ? -10.471 -9.507 10.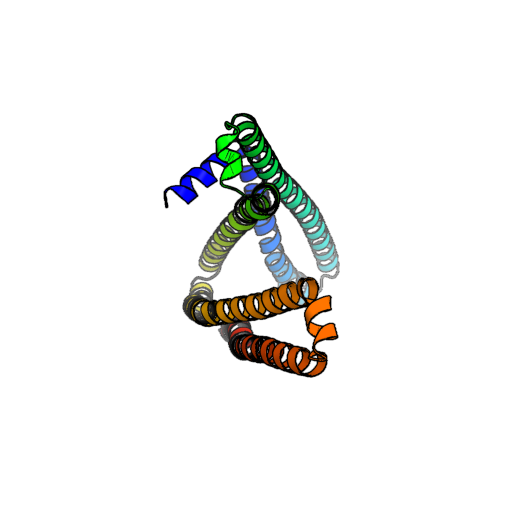555 1.00 96.69 185 ARG A N 1
ATOM 1470 C CA . ARG A 1 185 ? -11.748 -8.992 11.059 1.00 96.69 185 ARG A CA 1
ATOM 1471 C C . ARG A 1 185 ? -12.001 -9.433 12.503 1.00 96.69 185 ARG A C 1
ATOM 1473 O O . ARG A 1 185 ? -12.460 -8.619 13.294 1.00 96.69 185 ARG A O 1
ATOM 1480 N N . ASN A 1 186 ? -11.663 -10.675 12.854 1.00 97.44 186 ASN A N 1
ATOM 1481 C CA . ASN A 1 186 ? -11.727 -11.159 14.235 1.00 97.44 186 ASN A CA 1
ATOM 1482 C C . ASN A 1 186 ? -10.754 -10.386 15.142 1.00 97.44 186 ASN A C 1
ATOM 1484 O O . ASN A 1 186 ? -11.176 -9.880 16.173 1.00 97.44 186 ASN A O 1
ATOM 1488 N N . VAL A 1 187 ? -9.500 -10.184 14.717 1.00 97.88 187 VAL A N 1
ATOM 1489 C CA . VAL A 1 187 ? -8.529 -9.349 15.455 1.00 97.88 187 VAL A CA 1
ATOM 1490 C C . VAL A 1 187 ? -9.105 -7.965 15.759 1.00 97.88 187 VAL A C 1
ATOM 1492 O O . VAL A 1 187 ? -9.077 -7.535 16.906 1.00 97.88 187 VAL A O 1
ATOM 1495 N N . GLN A 1 188 ? -9.686 -7.296 14.759 1.00 96.25 188 GLN A N 1
ATOM 1496 C CA . GLN A 1 188 ? -10.288 -5.975 14.957 1.00 96.25 188 GLN A CA 1
ATOM 1497 C C . GLN A 1 188 ? -11.490 -6.003 15.906 1.00 96.25 188 GLN A C 1
ATOM 1499 O O . GLN A 1 188 ? -11.647 -5.085 16.704 1.00 96.25 188 GLN A O 1
ATOM 1504 N N . GLN A 1 189 ? -12.308 -7.059 15.866 1.00 97.38 189 GLN A N 1
ATOM 1505 C CA . GLN A 1 189 ? -13.400 -7.229 16.824 1.00 97.38 189 GLN A CA 1
ATOM 1506 C C . GLN A 1 189 ? -12.868 -7.360 18.257 1.00 97.38 189 GLN A C 1
ATOM 1508 O O . GLN A 1 189 ? -13.350 -6.671 19.146 1.00 97.38 189 GLN A O 1
ATOM 1513 N N . ARG A 1 190 ? -11.832 -8.179 18.482 1.00 97.31 190 ARG A N 1
ATOM 1514 C CA . ARG A 1 190 ? -11.226 -8.338 19.816 1.00 97.31 190 ARG A CA 1
ATOM 1515 C C . ARG A 1 190 ? -10.594 -7.048 20.326 1.00 97.31 190 ARG A C 1
ATOM 1517 O O . ARG A 1 190 ? -10.702 -6.749 21.510 1.00 97.31 190 ARG A O 1
ATOM 1524 N N . ILE A 1 191 ? -9.964 -6.276 19.439 1.00 96.88 191 ILE A N 1
ATOM 1525 C CA . ILE A 1 191 ? -9.432 -4.952 19.784 1.00 96.88 191 ILE A CA 1
ATOM 1526 C C . ILE A 1 191 ? -10.575 -4.032 20.225 1.00 96.88 191 ILE A C 1
ATOM 1528 O O . ILE A 1 191 ? -10.459 -3.406 21.271 1.00 96.88 191 ILE A O 1
ATOM 1532 N N . ALA A 1 192 ? -11.692 -4.004 19.491 1.00 94.12 192 ALA A N 1
ATOM 1533 C CA . ALA A 1 192 ? -12.859 -3.213 19.872 1.00 94.12 192 ALA A CA 1
ATOM 1534 C C . ALA A 1 192 ? -13.428 -3.630 21.242 1.00 94.12 192 ALA A C 1
ATOM 1536 O O . ALA A 1 192 ? -13.726 -2.760 22.058 1.00 94.12 192 ALA A O 1
ATOM 1537 N N . ASP A 1 193 ? -13.510 -4.935 21.531 1.00 93.94 193 ASP A N 1
ATOM 1538 C CA . ASP A 1 193 ? -13.981 -5.455 22.824 1.00 93.94 193 ASP A CA 1
ATOM 1539 C C . ASP A 1 193 ? -13.075 -5.005 23.997 1.00 93.94 193 ASP A C 1
ATOM 1541 O O . ASP A 1 193 ? -13.566 -4.703 25.090 1.00 93.94 193 ASP A O 1
ATOM 1545 N N . VAL A 1 194 ? -11.750 -4.955 23.783 1.00 95.12 194 VAL A N 1
ATOM 1546 C CA . VAL A 1 194 ? -10.765 -4.448 24.760 1.00 95.12 194 VAL A CA 1
ATOM 1547 C C . VAL A 1 194 ? -10.875 -2.933 24.921 1.00 95.12 194 VAL A C 1
ATOM 1549 O O . VAL A 1 194 ? -10.871 -2.442 26.048 1.00 95.12 194 VAL A O 1
ATOM 1552 N N . THR A 1 195 ? -10.998 -2.186 23.822 1.00 92.94 195 THR A N 1
ATOM 1553 C CA . THR A 1 195 ? -11.140 -0.724 23.858 1.00 92.94 195 THR A CA 1
ATOM 1554 C C . THR A 1 195 ? -12.420 -0.306 24.578 1.00 92.94 195 THR A C 1
ATOM 1556 O O . THR A 1 195 ? -12.362 0.565 25.438 1.00 92.94 195 THR A O 1
ATOM 1559 N N . ALA A 1 196 ? -13.543 -0.978 24.314 1.00 91.00 196 ALA A N 1
ATOM 1560 C CA . ALA A 1 196 ? -14.795 -0.735 25.025 1.00 91.00 196 ALA A CA 1
ATOM 1561 C C . ALA A 1 196 ? -14.664 -1.026 26.532 1.00 91.00 196 ALA A C 1
ATOM 1563 O O . ALA A 1 196 ? -15.124 -0.235 27.352 1.00 91.00 196 ALA A O 1
ATOM 1564 N N . ALA A 1 197 ? -13.972 -2.115 26.905 1.00 89.81 197 ALA A N 1
ATOM 1565 C CA . ALA A 1 197 ? -13.667 -2.423 28.308 1.00 89.81 197 ALA A CA 1
ATOM 1566 C C . ALA A 1 197 ? -12.866 -1.305 28.985 1.00 89.81 197 ALA A C 1
ATOM 1568 O O . ALA A 1 197 ? -13.108 -0.960 30.138 1.00 89.81 197 ALA A O 1
ATOM 1569 N N . ALA A 1 198 ? -11.873 -0.771 28.270 1.00 90.44 198 ALA A N 1
ATOM 1570 C CA . ALA A 1 198 ? -11.025 0.296 28.773 1.00 90.44 198 ALA A CA 1
ATOM 1571 C C . ALA A 1 198 ? -11.826 1.587 28.978 1.00 90.44 198 ALA A C 1
ATOM 1573 O O . ALA A 1 198 ? -11.693 2.215 30.024 1.00 90.44 198 ALA A O 1
ATOM 1574 N N . GLU A 1 199 ? -12.675 1.964 28.019 1.00 90.31 199 GLU A N 1
ATOM 1575 C CA . GLU A 1 199 ? -13.540 3.142 28.140 1.00 90.31 199 GLU A CA 1
ATOM 1576 C C . GLU A 1 199 ? -14.495 3.025 29.335 1.00 90.31 199 GLU A C 1
ATOM 1578 O O . GLU A 1 199 ? -14.569 3.951 30.146 1.00 90.31 199 GLU A O 1
ATOM 1583 N N . GLU A 1 200 ? -15.158 1.875 29.500 1.00 88.62 200 GLU A N 1
ATOM 1584 C CA . GLU A 1 200 ? -16.051 1.610 30.634 1.00 88.62 200 GLU A CA 1
ATOM 1585 C C . GLU A 1 200 ? -15.310 1.710 31.974 1.00 88.62 200 GLU A C 1
ATOM 1587 O O . GLU A 1 200 ? -15.767 2.406 32.880 1.00 88.62 200 GLU A O 1
ATOM 1592 N N . ASN A 1 201 ? -14.128 1.098 32.087 1.00 86.75 201 ASN A N 1
ATOM 1593 C CA . ASN A 1 201 ? -13.336 1.125 33.318 1.00 86.75 201 ASN A CA 1
ATOM 1594 C C . ASN A 1 201 ? -12.736 2.503 33.630 1.00 86.75 201 ASN A C 1
ATOM 1596 O O . ASN A 1 201 ? -12.590 2.857 34.800 1.00 86.75 201 ASN A O 1
ATOM 1600 N N . VAL A 1 202 ? -12.418 3.317 32.621 1.00 88.56 202 VAL A N 1
ATOM 1601 C CA . VAL A 1 202 ? -11.952 4.698 32.833 1.00 88.56 202 VAL A CA 1
ATOM 1602 C C . VAL A 1 202 ? -13.092 5.567 33.365 1.00 88.56 202 VAL A C 1
ATOM 1604 O O . VAL A 1 202 ? -12.924 6.245 34.385 1.00 88.56 202 VAL A O 1
ATOM 1607 N N . VAL A 1 203 ? -14.266 5.506 32.728 1.00 88.88 203 VAL A N 1
ATOM 1608 C CA . VAL A 1 203 ? -15.460 6.261 33.145 1.00 88.88 203 VAL A CA 1
ATOM 1609 C C . VAL A 1 203 ? -15.973 5.777 34.508 1.00 88.88 203 VAL A C 1
ATOM 1611 O O . VAL A 1 203 ? -16.306 6.585 35.374 1.00 88.88 203 VAL A O 1
ATOM 1614 N N . GLY A 1 204 ? -15.976 4.462 34.731 1.00 88.44 204 GLY A N 1
ATOM 1615 C CA . GLY A 1 204 ? -16.427 3.788 35.949 1.00 88.44 204 GLY A CA 1
ATOM 1616 C C . GLY A 1 204 ? -15.366 3.646 37.041 1.00 88.44 204 GLY A C 1
ATOM 1617 O O . GLY A 1 204 ? -15.637 3.027 38.069 1.00 88.44 204 GLY A O 1
ATOM 1618 N N . SER A 1 205 ? -14.176 4.229 36.874 1.00 91.19 205 SER A N 1
ATOM 1619 C CA . SER A 1 205 ? -13.025 4.028 37.774 1.00 91.19 205 SER A CA 1
ATOM 1620 C C . SER A 1 205 ? -13.330 4.312 39.249 1.00 91.19 205 SER A C 1
ATOM 1622 O O . SER A 1 205 ? -12.836 3.620 40.140 1.00 91.19 205 SER A O 1
ATOM 1624 N N . ARG A 1 206 ? -14.190 5.300 39.528 1.00 92.38 206 ARG A N 1
ATOM 1625 C CA . ARG A 1 206 ? -14.657 5.599 40.888 1.00 92.38 206 ARG A CA 1
ATOM 1626 C C . ARG A 1 206 ? -15.517 4.469 41.465 1.00 92.38 206 ARG A C 1
ATOM 1628 O O . ARG A 1 206 ? -15.360 4.144 42.635 1.00 92.38 206 ARG A O 1
ATOM 1635 N N . VAL A 1 207 ? -16.397 3.874 40.661 1.00 92.12 207 VAL A N 1
ATOM 1636 C CA . VAL A 1 207 ? -17.264 2.758 41.075 1.00 92.12 207 VAL A CA 1
ATOM 1637 C C . VAL A 1 207 ? -16.417 1.522 41.367 1.00 92.12 207 VAL A C 1
ATOM 1639 O O . VAL A 1 207 ? -16.561 0.936 42.435 1.00 92.12 207 VAL A O 1
ATOM 1642 N N . VAL A 1 208 ? -15.472 1.186 40.482 1.00 91.50 208 VAL A N 1
ATOM 1643 C CA . VAL A 1 208 ? -14.563 0.040 40.665 1.00 91.50 208 VAL A CA 1
ATOM 1644 C C . VAL A 1 208 ? -13.803 0.137 41.994 1.00 91.50 208 VAL A C 1
ATOM 1646 O O . VAL A 1 208 ? -13.770 -0.836 42.745 1.00 91.50 208 VAL A O 1
ATOM 1649 N N . ARG A 1 209 ? -13.275 1.326 42.325 1.00 91.69 209 ARG A N 1
ATOM 1650 C CA . ARG A 1 209 ? -12.559 1.579 43.589 1.00 91.69 209 ARG A CA 1
ATOM 1651 C C . ARG A 1 209 ? -13.458 1.533 44.823 1.00 91.69 209 ARG A C 1
ATOM 1653 O O . ARG A 1 209 ? -13.049 1.009 45.851 1.00 91.69 209 ARG A O 1
ATOM 1660 N N . ILE A 1 210 ? -14.679 2.070 44.744 1.00 95.12 210 ILE A N 1
ATOM 1661 C CA . ILE A 1 210 ? -15.626 2.053 45.877 1.00 95.12 210 ILE A CA 1
ATOM 1662 C C . ILE A 1 210 ? -16.000 0.617 46.263 1.00 95.12 210 ILE A C 1
ATOM 1664 O O . ILE A 1 210 ? -16.160 0.323 47.444 1.00 95.12 210 ILE A O 1
ATOM 1668 N N . PHE A 1 211 ? -16.113 -0.277 45.281 1.00 94.38 211 PHE A N 1
ATOM 1669 C CA . PHE A 1 211 ? -16.431 -1.684 45.519 1.00 94.38 211 PHE A CA 1
ATOM 1670 C C . PHE A 1 211 ? -15.197 -2.585 45.700 1.00 94.38 211 PHE A C 1
ATOM 1672 O O . PHE A 1 211 ? -15.381 -3.791 45.863 1.00 94.38 211 PHE A O 1
ATOM 1679 N N . ALA A 1 212 ? -13.975 -2.031 45.686 1.00 93.19 212 ALA A N 1
ATOM 1680 C CA . ALA A 1 212 ? -12.705 -2.766 45.769 1.00 93.19 212 ALA A CA 1
ATOM 1681 C C . ALA A 1 212 ? -12.602 -3.926 44.748 1.00 93.19 212 ALA A C 1
ATOM 1683 O O . ALA A 1 212 ? -12.254 -5.058 45.091 1.00 93.19 212 ALA A O 1
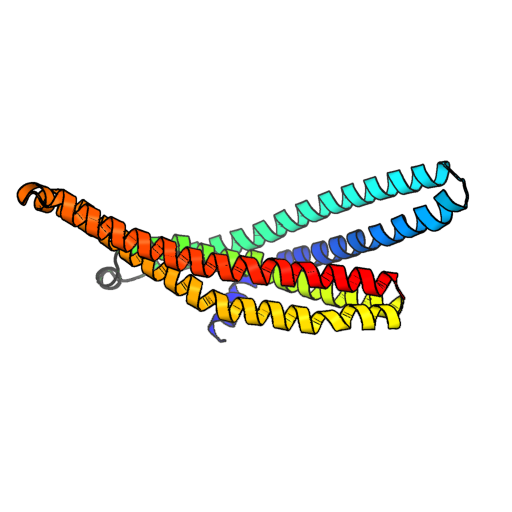ATOM 1684 N N . ARG A 1 213 ? -12.997 -3.667 43.490 1.00 93.19 213 ARG A N 1
ATOM 1685 C CA . ARG A 1 213 ? -13.081 -4.662 42.396 1.00 93.19 213 ARG A CA 1
ATOM 1686 C C . ARG A 1 213 ? -11.932 -4.571 41.385 1.00 93.19 213 ARG A C 1
ATOM 1688 O O . ARG A 1 213 ? -12.036 -5.119 40.290 1.00 93.19 213 ARG A O 1
ATOM 1695 N N . GLU A 1 214 ? -10.834 -3.898 41.719 1.00 92.88 214 GLU A N 1
ATOM 1696 C CA . GLU A 1 214 ? -9.719 -3.648 40.800 1.00 92.88 214 GLU A CA 1
ATOM 1697 C C . GLU A 1 214 ? -9.104 -4.939 40.246 1.00 92.88 214 GLU A C 1
ATOM 1699 O O . GLU A 1 214 ? -8.888 -5.041 39.039 1.00 92.88 214 GLU A O 1
ATOM 1704 N N . GLU A 1 215 ? -8.852 -5.939 41.095 1.00 94.50 215 GLU A N 1
ATOM 1705 C CA . GLU A 1 215 ? -8.266 -7.212 40.649 1.00 94.50 215 GLU A CA 1
ATOM 1706 C C . GLU A 1 215 ? -9.192 -7.982 39.702 1.00 94.50 215 GLU A C 1
ATOM 1708 O O . GLU A 1 215 ? -8.733 -8.580 38.727 1.00 94.50 215 GLU A O 1
ATOM 1713 N N . GLU A 1 216 ? -10.504 -7.929 39.944 1.00 92.25 216 GLU A N 1
ATOM 1714 C CA . GLU A 1 216 ? -11.490 -8.580 39.084 1.00 92.25 216 GLU A CA 1
ATOM 1715 C C . GLU A 1 216 ? -11.535 -7.921 37.697 1.00 92.25 216 GLU A C 1
ATOM 1717 O O . GLU A 1 216 ? -11.537 -8.613 36.676 1.00 92.25 216 GLU A O 1
ATOM 1722 N N . GLU A 1 217 ? -11.511 -6.587 37.641 1.00 92.06 217 GLU A N 1
ATOM 1723 C CA . GLU A 1 217 ? -11.466 -5.850 36.375 1.00 92.06 217 GLU A CA 1
ATOM 1724 C C . GLU A 1 217 ? -10.139 -6.040 35.632 1.00 92.06 217 GLU A C 1
ATOM 1726 O O . GLU A 1 217 ? -10.133 -6.217 34.410 1.00 92.06 217 GLU A O 1
ATOM 1731 N N . LEU A 1 218 ? -9.013 -6.112 36.348 1.00 92.62 218 LEU A N 1
ATOM 1732 C CA . LEU A 1 218 ? -7.718 -6.464 35.760 1.00 92.62 218 LEU A CA 1
ATOM 1733 C C . LEU A 1 218 ? -7.729 -7.879 35.168 1.00 92.62 218 LEU A C 1
ATOM 1735 O O . LEU A 1 218 ? -7.231 -8.080 34.058 1.00 92.62 218 LEU A O 1
ATOM 1739 N N . ALA A 1 219 ? -8.335 -8.854 35.851 1.00 94.44 219 ALA A N 1
ATOM 1740 C CA . ALA A 1 219 ? -8.475 -10.216 35.340 1.00 94.44 219 ALA A CA 1
ATOM 1741 C C . ALA A 1 219 ? -9.347 -10.266 34.071 1.00 94.44 219 ALA A C 1
ATOM 1743 O O . ALA A 1 219 ? -8.966 -10.900 33.079 1.00 94.44 219 ALA A O 1
ATOM 1744 N N . LYS A 1 220 ? -10.477 -9.541 34.048 1.00 92.06 220 LYS A N 1
ATOM 1745 C CA . LYS A 1 220 ? -11.332 -9.405 32.853 1.00 92.06 220 LYS A CA 1
ATOM 1746 C C . LYS A 1 220 ? -10.578 -8.755 31.693 1.00 92.06 220 LYS A C 1
ATOM 1748 O O . LYS A 1 220 ? -10.636 -9.257 30.568 1.00 92.06 220 LYS A O 1
ATOM 1753 N N . PHE A 1 221 ? -9.848 -7.669 31.949 1.00 92.94 221 PHE A N 1
ATOM 1754 C CA . PHE A 1 221 ? -9.054 -6.978 30.933 1.00 92.94 221 PHE A CA 1
ATOM 1755 C C . PHE A 1 221 ? -7.932 -7.866 30.379 1.00 92.94 221 PHE A C 1
ATOM 1757 O O . PHE A 1 221 ? -7.720 -7.916 29.164 1.00 92.94 221 PHE A O 1
ATOM 1764 N N . SER A 1 222 ? -7.253 -8.615 31.253 1.00 95.38 222 SER A N 1
ATOM 1765 C CA . SER A 1 222 ? -6.225 -9.592 30.884 1.00 95.38 222 SER A CA 1
ATOM 1766 C C . SER A 1 222 ? -6.790 -10.688 29.977 1.00 95.38 222 SER A C 1
ATOM 1768 O O . SER A 1 222 ? -6.234 -10.954 28.912 1.00 95.38 222 SER A O 1
ATOM 1770 N N . SER A 1 223 ? -7.956 -11.249 30.315 1.00 96.25 223 SER A N 1
ATOM 1771 C CA . SER A 1 223 ? -8.640 -12.246 29.481 1.00 96.25 223 SER A CA 1
ATOM 1772 C C . SER A 1 223 ? -8.992 -11.706 28.086 1.00 96.25 223 SER A C 1
ATOM 1774 O O . SER A 1 223 ? -8.704 -12.354 27.076 1.00 96.25 223 SER A O 1
ATOM 1776 N N . ARG A 1 224 ? -9.540 -10.484 27.993 1.00 95.31 224 ARG A N 1
ATOM 1777 C CA . ARG A 1 224 ? -9.844 -9.848 26.695 1.00 95.31 224 ARG A CA 1
ATOM 1778 C C . ARG A 1 224 ? -8.571 -9.552 25.892 1.00 95.31 224 ARG A C 1
ATOM 1780 O O . ARG A 1 224 ? -8.539 -9.777 24.683 1.00 95.31 224 ARG A O 1
ATOM 1787 N N . SER A 1 225 ? -7.504 -9.115 26.559 1.00 96.38 225 SER A N 1
ATOM 1788 C CA . SER A 1 225 ? -6.195 -8.886 25.932 1.00 96.38 225 SER A CA 1
ATOM 1789 C C . SER A 1 225 ? -5.574 -10.186 25.412 1.00 96.38 225 SER A C 1
ATOM 1791 O O . SER A 1 225 ? -5.021 -10.207 24.312 1.00 96.38 225 SER A O 1
ATOM 1793 N N . MET A 1 226 ? -5.732 -11.295 26.142 1.00 98.00 226 MET A N 1
ATOM 1794 C CA . MET A 1 226 ? -5.316 -12.621 25.684 1.00 98.00 226 MET A CA 1
ATOM 1795 C C . MET A 1 226 ? -6.082 -13.041 24.422 1.00 98.00 226 MET A C 1
ATOM 1797 O O . MET A 1 226 ? -5.476 -13.533 23.475 1.00 98.00 226 MET A O 1
ATOM 1801 N N . ALA A 1 227 ? -7.385 -12.757 24.335 1.00 97.19 227 ALA A N 1
ATOM 1802 C CA . ALA A 1 227 ? -8.158 -13.027 23.121 1.00 97.19 227 ALA A CA 1
ATOM 1803 C C . ALA A 1 227 ? -7.650 -12.227 21.901 1.00 97.19 227 ALA A C 1
ATOM 1805 O O . ALA A 1 227 ? -7.625 -12.750 20.782 1.00 97.19 227 ALA A O 1
ATOM 1806 N N . VAL A 1 228 ? -7.203 -10.976 22.095 1.00 98.19 228 VAL A N 1
ATOM 1807 C CA . VAL A 1 228 ? -6.522 -10.196 21.041 1.00 98.19 228 VAL A CA 1
ATOM 1808 C C . VAL A 1 228 ? -5.206 -10.857 20.641 1.00 98.19 228 VAL A C 1
ATOM 1810 O O . VAL A 1 228 ? -4.921 -10.973 19.444 1.00 98.19 228 VAL A O 1
ATOM 1813 N N . PHE A 1 229 ? -4.412 -11.301 21.619 1.00 98.06 229 PHE A N 1
ATOM 1814 C CA . PHE A 1 229 ? -3.146 -11.990 21.381 1.00 98.06 229 PHE A CA 1
ATOM 1815 C C . PHE A 1 229 ? -3.347 -13.272 20.564 1.00 98.06 229 PHE A C 1
ATOM 1817 O O . PHE A 1 229 ? -2.707 -13.437 19.526 1.00 98.06 229 PHE A O 1
ATOM 1824 N N . GLU A 1 230 ? -4.281 -14.139 20.954 1.00 98.19 230 GLU A N 1
ATOM 1825 C CA . GLU A 1 230 ? -4.582 -15.390 20.249 1.00 98.19 230 GLU A CA 1
ATOM 1826 C C . GLU A 1 230 ? -5.074 -15.151 18.816 1.00 98.19 230 GLU A C 1
ATOM 1828 O O . GLU A 1 230 ? -4.593 -15.788 17.872 1.00 98.19 230 GLU A O 1
ATOM 1833 N N . ALA A 1 231 ? -5.987 -14.192 18.622 1.00 97.44 231 ALA A N 1
ATOM 1834 C CA . ALA A 1 231 ? -6.473 -13.827 17.293 1.00 97.44 231 ALA A CA 1
ATOM 1835 C C . ALA A 1 231 ? -5.340 -13.269 16.411 1.00 97.44 231 ALA A C 1
ATOM 1837 O O . ALA A 1 231 ? -5.233 -13.601 15.225 1.00 97.44 231 ALA A O 1
ATOM 1838 N N . SER A 1 232 ? -4.461 -12.449 16.992 1.00 97.81 232 SER A N 1
ATOM 1839 C CA . SER A 1 232 ? -3.306 -11.875 16.294 1.00 97.81 232 SER A CA 1
ATOM 1840 C C . SER A 1 232 ? -2.277 -12.947 15.943 1.00 97.81 232 SER A C 1
ATOM 1842 O O . SER A 1 232 ? -1.745 -12.953 14.831 1.00 97.81 232 SER A O 1
ATOM 1844 N N . LEU A 1 233 ? -2.051 -13.908 16.840 1.00 98.06 233 LEU A N 1
ATOM 1845 C CA . LEU A 1 233 ? -1.181 -15.053 16.604 1.00 98.06 233 LEU A CA 1
ATOM 1846 C C . LEU A 1 233 ? -1.732 -15.945 15.486 1.00 98.06 233 LEU A C 1
ATOM 1848 O O . LEU A 1 233 ? -0.966 -16.406 14.641 1.00 98.06 233 LEU A O 1
ATOM 1852 N N . ALA A 1 234 ? -3.051 -16.140 15.409 1.00 96.94 234 ALA A N 1
ATOM 1853 C CA . ALA A 1 234 ? -3.675 -16.841 14.289 1.00 96.94 234 ALA A CA 1
ATOM 1854 C C . ALA A 1 234 ? -3.399 -16.127 12.952 1.00 96.94 234 ALA A C 1
ATOM 1856 O O . ALA A 1 234 ? -2.996 -16.771 11.980 1.00 96.94 234 ALA A O 1
ATOM 1857 N N . ALA A 1 235 ? -3.526 -14.794 12.900 1.00 96.94 235 ALA A N 1
ATOM 1858 C CA . ALA A 1 235 ? -3.168 -14.016 11.711 1.00 96.94 235 ALA A CA 1
ATOM 1859 C C . ALA A 1 235 ? -1.674 -14.150 11.361 1.00 96.94 235 ALA A C 1
ATOM 1861 O O . ALA A 1 235 ? -1.322 -14.300 10.186 1.00 96.94 235 ALA A O 1
ATOM 1862 N N . ALA A 1 236 ? -0.800 -14.136 12.372 1.00 97.19 236 ALA A N 1
ATOM 1863 C CA . ALA A 1 236 ? 0.639 -14.306 12.208 1.00 97.19 236 ALA A CA 1
ATOM 1864 C C . ALA A 1 236 ? 0.995 -15.695 11.656 1.00 97.19 236 ALA A C 1
ATOM 1866 O O . ALA A 1 236 ? 1.789 -15.781 10.724 1.00 97.19 236 ALA A O 1
ATOM 1867 N N . ARG A 1 237 ? 0.356 -16.770 12.137 1.00 96.44 237 ARG A N 1
ATOM 1868 C CA . ARG A 1 237 ? 0.553 -18.137 11.618 1.00 96.44 237 ARG A CA 1
ATOM 1869 C C . ARG A 1 237 ? 0.179 -18.253 10.142 1.00 96.44 237 ARG A C 1
ATOM 1871 O O . ARG A 1 237 ? 0.922 -18.857 9.374 1.00 96.44 237 ARG A O 1
ATOM 1878 N N . LEU A 1 238 ? -0.927 -17.634 9.710 1.00 95.38 238 LEU A N 1
ATOM 1879 C CA . LEU A 1 238 ? -1.257 -17.584 8.280 1.00 95.38 238 LEU A CA 1
ATOM 1880 C C . LEU A 1 238 ? -0.174 -16.853 7.480 1.00 95.38 238 LEU A C 1
ATOM 1882 O O . LEU A 1 238 ? 0.253 -17.340 6.436 1.00 95.38 238 LEU A O 1
ATOM 1886 N N . ARG A 1 239 ? 0.289 -15.697 7.961 1.00 95.75 239 ARG A N 1
ATOM 1887 C CA . ARG A 1 239 ? 1.360 -14.937 7.299 1.00 95.75 239 ARG A CA 1
ATOM 1888 C C . ARG A 1 239 ? 2.661 -15.733 7.214 1.00 95.75 239 ARG A C 1
ATOM 1890 O O . ARG A 1 239 ? 3.271 -15.747 6.152 1.00 95.75 239 ARG A O 1
ATOM 1897 N N . ALA A 1 240 ? 3.033 -16.427 8.288 1.00 95.44 240 ALA A N 1
ATOM 1898 C CA . ALA A 1 240 ? 4.257 -17.216 8.380 1.00 95.44 240 ALA A CA 1
ATOM 1899 C C . ALA A 1 240 ? 4.332 -18.341 7.336 1.00 95.44 240 ALA A C 1
ATOM 1901 O O . ALA A 1 240 ? 5.424 -18.704 6.927 1.00 95.44 240 ALA A O 1
ATOM 1902 N N . VAL A 1 241 ? 3.194 -18.865 6.870 1.00 92.56 241 VAL A N 1
ATOM 1903 C CA . VAL A 1 241 ? 3.158 -19.893 5.815 1.00 92.56 241 VAL A CA 1
ATOM 1904 C C . VAL A 1 241 ? 3.044 -19.271 4.424 1.00 92.56 241 VAL A C 1
ATOM 1906 O O . VAL A 1 241 ? 3.771 -19.641 3.505 1.00 92.56 241 VAL A O 1
ATOM 1909 N N . TYR A 1 242 ? 2.126 -18.318 4.244 1.00 93.00 242 TYR A N 1
ATOM 1910 C CA . TYR A 1 242 ? 1.822 -17.791 2.913 1.00 93.00 242 TYR A CA 1
ATOM 1911 C C . TYR A 1 242 ? 2.871 -16.810 2.391 1.00 93.00 242 TYR A C 1
ATOM 1913 O O . TYR A 1 242 ? 3.117 -16.809 1.189 1.00 93.00 242 TYR A O 1
ATOM 1921 N N . ILE A 1 243 ? 3.490 -15.987 3.250 1.00 93.12 243 ILE A N 1
ATOM 1922 C CA . ILE A 1 243 ? 4.505 -15.024 2.799 1.00 93.12 243 ILE A CA 1
ATOM 1923 C C . ILE A 1 243 ? 5.704 -15.762 2.191 1.00 93.12 243 ILE A C 1
ATOM 1925 O O . ILE A 1 243 ? 5.987 -15.489 1.024 1.00 93.12 243 ILE A O 1
ATOM 1929 N N . PRO A 1 244 ? 6.342 -16.738 2.879 1.00 93.69 244 PRO A N 1
ATOM 1930 C CA . PRO A 1 244 ? 7.446 -17.491 2.290 1.00 93.69 244 PRO A CA 1
ATOM 1931 C C . PRO A 1 244 ? 7.061 -18.195 0.990 1.00 93.69 244 PRO A C 1
ATOM 1933 O O . PRO A 1 244 ? 7.815 -18.135 0.025 1.00 93.69 244 PRO A O 1
ATOM 1936 N N . LEU A 1 245 ? 5.870 -18.800 0.926 1.00 91.00 245 LEU A N 1
ATOM 1937 C CA . LEU A 1 245 ? 5.390 -19.502 -0.268 1.00 91.00 245 LEU A CA 1
ATO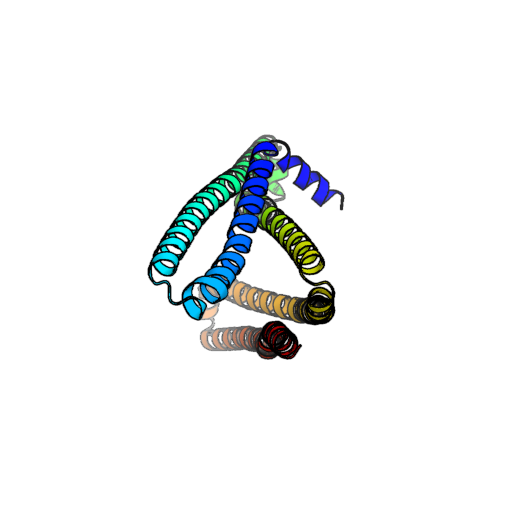M 1938 C C . LEU A 1 245 ? 5.233 -18.556 -1.470 1.00 91.00 245 LEU A C 1
ATOM 1940 O O . LEU A 1 245 ? 5.665 -18.883 -2.574 1.00 91.00 245 LEU A O 1
ATOM 1944 N N . ILE A 1 246 ? 4.662 -17.367 -1.256 1.00 93.00 246 ILE A N 1
ATOM 1945 C CA . ILE A 1 246 ? 4.494 -16.352 -2.305 1.00 93.00 246 ILE A CA 1
ATOM 1946 C C . ILE A 1 246 ? 5.853 -15.796 -2.752 1.00 93.00 246 ILE A C 1
ATOM 1948 O O . ILE A 1 246 ? 6.044 -15.567 -3.942 1.00 93.00 246 ILE A O 1
ATOM 1952 N N . THR A 1 247 ? 6.806 -15.605 -1.835 1.00 91.56 247 THR A N 1
ATOM 1953 C CA . THR A 1 247 ? 8.157 -15.124 -2.180 1.00 91.56 247 THR A CA 1
ATOM 1954 C C . THR A 1 247 ? 9.052 -16.200 -2.790 1.00 91.56 247 THR A C 1
ATOM 1956 O O . THR A 1 247 ? 10.003 -15.869 -3.487 1.00 91.56 247 THR A O 1
ATOM 1959 N N . PHE A 1 248 ? 8.763 -17.480 -2.548 1.00 93.00 248 PHE A N 1
ATOM 1960 C CA . PHE A 1 248 ? 9.536 -18.601 -3.082 1.00 93.00 248 PHE A CA 1
ATOM 1961 C C . PHE A 1 248 ? 9.232 -18.867 -4.562 1.00 93.00 248 PHE A C 1
ATOM 1963 O O . PHE A 1 248 ? 10.141 -19.157 -5.332 1.00 93.00 248 PHE A O 1
ATOM 1970 N N . LEU A 1 249 ? 7.973 -18.707 -4.982 1.00 91.19 249 LEU A N 1
ATOM 1971 C CA . LEU A 1 249 ? 7.522 -18.931 -6.363 1.00 91.19 249 LEU A CA 1
ATOM 1972 C C . LEU A 1 249 ? 8.355 -18.186 -7.431 1.00 91.19 249 LEU A C 1
ATOM 1974 O O . LEU A 1 249 ? 8.796 -18.836 -8.378 1.00 91.19 249 LEU A O 1
ATOM 1978 N N . PRO A 1 250 ? 8.636 -16.872 -7.299 1.00 90.31 250 PRO A N 1
ATOM 1979 C CA . PRO A 1 250 ? 9.501 -16.158 -8.238 1.00 90.31 250 PRO A CA 1
ATOM 1980 C C . PRO A 1 250 ? 10.931 -16.706 -8.292 1.00 90.31 250 PRO A C 1
ATOM 1982 O O . PRO A 1 250 ? 11.527 -16.728 -9.362 1.00 90.31 250 PRO A O 1
ATOM 1985 N N . ASN A 1 251 ? 11.475 -17.193 -7.171 1.00 92.00 251 ASN A N 1
ATOM 1986 C CA . ASN A 1 251 ? 12.820 -17.777 -7.142 1.00 92.00 251 ASN A CA 1
ATOM 1987 C C . ASN A 1 251 ? 12.868 -19.112 -7.893 1.00 92.00 251 ASN A C 1
ATOM 1989 O O . ASN A 1 251 ? 13.837 -19.383 -8.595 1.00 92.00 251 ASN A O 1
ATOM 1993 N N . VAL A 1 252 ? 11.809 -19.923 -7.793 1.00 92.44 252 VAL A N 1
ATOM 1994 C CA . VAL A 1 252 ? 11.669 -21.143 -8.603 1.00 92.44 252 VAL A CA 1
ATOM 1995 C C . VAL A 1 252 ? 11.570 -20.792 -10.083 1.00 92.44 252 VAL A C 1
ATOM 1997 O O . VAL A 1 252 ? 12.232 -21.428 -10.894 1.00 92.44 252 VAL A O 1
ATOM 2000 N N . ALA A 1 253 ? 10.800 -19.757 -10.434 1.00 89.69 253 ALA A N 1
ATOM 2001 C CA . ALA A 1 253 ? 10.711 -19.295 -11.815 1.00 89.69 253 ALA A CA 1
ATOM 2002 C C . ALA A 1 253 ? 12.090 -18.891 -12.360 1.00 89.69 253 ALA A C 1
ATOM 2004 O O . ALA A 1 253 ? 12.459 -19.336 -13.439 1.00 89.69 253 ALA A O 1
ATOM 2005 N N . ILE A 1 254 ? 12.881 -18.132 -11.592 1.00 89.94 254 ILE A N 1
ATOM 2006 C CA . ILE A 1 254 ? 14.261 -17.780 -11.960 1.00 89.94 254 ILE A CA 1
ATOM 2007 C C . ILE A 1 254 ? 15.124 -19.038 -12.133 1.00 89.94 254 ILE A C 1
ATOM 2009 O O . ILE A 1 254 ? 15.824 -19.150 -13.131 1.00 89.94 254 ILE A O 1
ATOM 2013 N N . ALA A 1 255 ? 15.065 -19.996 -11.205 1.00 91.94 255 ALA A N 1
ATOM 2014 C CA . ALA A 1 255 ? 15.853 -21.227 -11.295 1.00 91.94 255 ALA A CA 1
ATOM 2015 C C . ALA A 1 255 ? 15.512 -22.055 -12.545 1.00 91.94 255 ALA A C 1
ATOM 2017 O O . ALA A 1 255 ? 16.410 -22.573 -13.200 1.00 91.94 255 ALA A O 1
ATOM 2018 N N . VAL A 1 256 ? 14.226 -22.148 -12.897 1.00 91.38 256 VAL A N 1
ATOM 2019 C CA . VAL A 1 256 ? 13.780 -22.826 -14.122 1.00 91.38 256 VAL A CA 1
ATOM 2020 C C . VAL A 1 256 ? 14.225 -22.053 -15.364 1.00 91.38 256 VAL A C 1
ATOM 2022 O O . VAL A 1 256 ? 14.700 -22.670 -16.306 1.00 91.38 256 VAL A O 1
ATOM 2025 N N . LEU A 1 257 ? 14.133 -20.721 -15.359 1.00 88.75 257 LEU A N 1
ATOM 2026 C CA . LEU A 1 257 ? 14.595 -19.885 -16.473 1.00 88.75 257 LEU A CA 1
ATOM 2027 C C . LEU A 1 257 ? 16.107 -19.943 -16.698 1.00 88.75 257 LEU A C 1
ATOM 2029 O O . LEU A 1 257 ? 16.533 -19.724 -17.815 1.00 88.75 257 LEU A O 1
ATOM 2033 N N . LEU A 1 258 ? 16.906 -20.189 -15.658 1.00 88.12 258 LEU A N 1
ATOM 2034 C CA . LEU A 1 258 ? 18.357 -20.366 -15.788 1.00 88.12 258 LEU A CA 1
ATOM 2035 C C . LEU A 1 258 ? 18.749 -21.771 -16.262 1.00 88.12 258 LEU A C 1
ATOM 2037 O O . LEU A 1 258 ? 19.888 -21.977 -16.670 1.00 88.12 258 LEU A O 1
ATOM 2041 N N . TYR A 1 259 ? 17.850 -22.747 -16.122 1.00 89.19 259 TYR A N 1
ATOM 2042 C CA . TYR A 1 259 ? 18.088 -24.121 -16.555 1.00 89.19 259 TYR A CA 1
ATOM 2043 C C . TYR A 1 259 ? 17.857 -24.311 -18.061 1.00 89.19 259 TYR A C 1
ATOM 2045 O O . TYR A 1 259 ? 18.531 -25.140 -18.671 1.00 89.19 259 TYR A O 1
ATOM 2053 N N . PHE A 1 260 ? 16.895 -23.577 -18.627 1.00 81.69 260 PHE A N 1
ATOM 2054 C CA . PHE A 1 260 ? 16.588 -23.551 -20.060 1.00 81.69 260 PHE A CA 1
ATOM 2055 C C . PHE A 1 260 ? 17.396 -22.472 -20.779 1.00 81.69 260 PHE A C 1
ATOM 2057 O O . PHE A 1 260 ? 17.763 -22.729 -21.945 1.00 81.69 260 PHE A O 1
#